Protein AF-A0A7S0YKV1-F1 (afdb_monomer)

Sequence (294 aa):
NSNNNNNNITTTNNNKGDNKKNKNNKRNIHSSSSSSSSSSSSLLSPSSSAPPTLRSSEVALRLASLQELRALDQDLEAARRRAKEAQALILQEELRGRLRVLRVLSYVDSEGVVTAKGRLAAALPGEQALALSEMVFGGAFGSMNLEQIAAACACLCVGGERGGRKGGGGATRLESGLAASLGAARDAAKRVLKAEAEAGIKSEGEVDEAIERIRPDIMEPVAAWMRGMKFAEVMKMTSLFEGSLVRAIRRLEELLRQVAEALGAIGEVDLAERFDAAAVRMKRDVIFAASLYI

InterPro domains:
  IPR012961 ATP-dependent RNA helicase Ski2/MTR4, C-terminal [PF08148] (112-289)
  IPR012961 ATP-dependent RNA helicase Ski2/MTR4, C-terminal [SM01142] (109-294)
  IPR050699 ATP-dependent RNA helicase SUPV3-like [PTHR12131] (43-275)

pLDDT: mean 76.72, std 22.3, range [25.97, 97.5]

Radius of gyration: 35.85 Å; Cα contacts (8 Å, |Δi|>4): 251; chains: 1; bounding box: 92×44×91 Å

Structure (mmCIF, N/CA/C/O backbone):
data_AF-A0A7S0YKV1-F1
#
_entry.id   AF-A0A7S0YKV1-F1
#
loop_
_atom_site.group_PDB
_atom_site.id
_atom_site.type_symbol
_atom_site.label_atom_id
_atom_site.label_alt_id
_atom_site.label_comp_id
_atom_site.label_asym_id
_atom_site.label_entity_id
_atom_site.label_seq_id
_atom_site.pdbx_PDB_ins_code
_atom_site.Cartn_x
_atom_site.Cartn_y
_atom_site.Cartn_z
_atom_site.occupancy
_atom_site.B_iso_or_equiv
_atom_site.auth_seq_id
_atom_site.auth_comp_id
_atom_site.auth_asym_id
_atom_site.auth_atom_id
_atom_site.pdbx_PDB_model_num
ATOM 1 N N . ASN A 1 1 ? -63.667 21.815 -1.828 1.00 37.00 1 ASN A N 1
ATOM 2 C CA . ASN A 1 1 ? -63.795 20.357 -1.642 1.00 37.00 1 ASN A CA 1
ATOM 3 C C . ASN A 1 1 ? -62.671 19.901 -0.733 1.00 37.00 1 ASN A C 1
ATOM 5 O O . ASN A 1 1 ? -61.553 19.811 -1.210 1.00 37.00 1 ASN A O 1
ATOM 9 N N . SER A 1 2 ? -62.847 19.853 0.594 1.00 26.67 2 SER A N 1
ATOM 10 C CA . SER A 1 2 ? -63.761 18.940 1.334 1.00 26.67 2 SER A CA 1
ATOM 11 C C . SER A 1 2 ? -63.383 17.490 1.011 1.00 26.67 2 SER A C 1
ATOM 13 O O . SER A 1 2 ? -63.341 17.161 -0.166 1.00 26.67 2 SER A O 1
ATOM 15 N N . ASN A 1 3 ? -63.084 16.556 1.911 1.00 28.56 3 ASN A N 1
ATOM 16 C CA . ASN A 1 3 ? -63.316 16.338 3.344 1.00 28.56 3 ASN A CA 1
ATOM 17 C C . ASN A 1 3 ? -62.237 15.314 3.789 1.00 28.56 3 ASN A C 1
ATOM 19 O O . ASN A 1 3 ? -61.861 14.462 2.993 1.00 28.56 3 ASN A O 1
ATOM 23 N N . ASN A 1 4 ? -61.583 15.436 4.945 1.00 28.22 4 ASN A N 1
ATOM 24 C CA . ASN A 1 4 ? -62.056 15.033 6.277 1.00 28.22 4 ASN A CA 1
ATOM 25 C C . ASN A 1 4 ? -62.383 13.528 6.393 1.00 28.22 4 ASN A C 1
ATOM 27 O O . ASN A 1 4 ? -63.367 13.080 5.812 1.00 28.22 4 ASN A O 1
ATOM 31 N N . ASN A 1 5 ? -61.598 12.782 7.185 1.00 29.88 5 ASN A N 1
ATOM 32 C CA . ASN A 1 5 ? -62.151 11.924 8.240 1.00 29.88 5 ASN A CA 1
ATOM 33 C C . ASN A 1 5 ? -61.075 11.374 9.195 1.00 29.88 5 ASN A C 1
ATOM 35 O O . ASN A 1 5 ? -60.254 10.529 8.844 1.00 29.88 5 ASN A O 1
ATOM 39 N N . ASN A 1 6 ? -61.169 11.862 10.433 1.00 30.22 6 ASN A N 1
ATOM 40 C CA . ASN A 1 6 ? -60.763 11.207 11.673 1.00 30.22 6 ASN A CA 1
ATOM 41 C C . ASN A 1 6 ? -61.325 9.779 11.783 1.00 30.22 6 ASN A C 1
ATOM 43 O O . ASN A 1 6 ? -62.372 9.496 11.205 1.00 30.22 6 ASN A O 1
ATOM 47 N N . ASN A 1 7 ? -60.698 8.938 12.619 1.00 29.55 7 ASN A N 1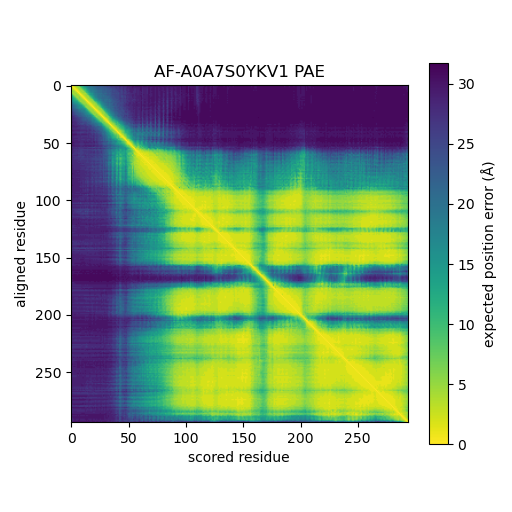
ATOM 48 C CA . ASN A 1 7 ? -61.380 8.277 13.745 1.00 29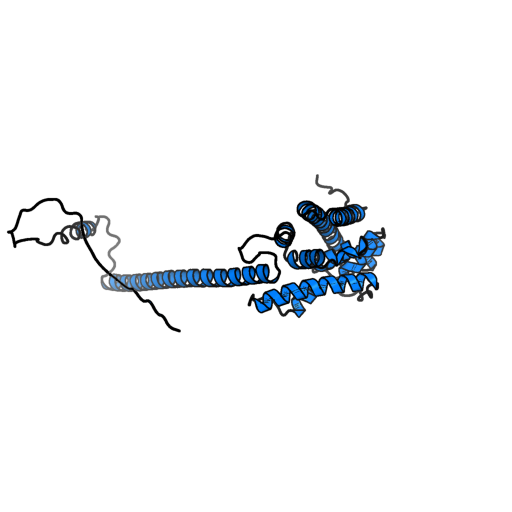.55 7 ASN A CA 1
ATOM 49 C C . ASN A 1 7 ? -60.394 7.506 14.645 1.00 29.55 7 ASN A C 1
ATOM 51 O O . ASN A 1 7 ? -59.888 6.446 14.290 1.00 29.55 7 ASN A O 1
ATOM 55 N N . ASN A 1 8 ? -60.197 8.037 15.857 1.00 30.22 8 ASN A N 1
ATOM 56 C CA . ASN A 1 8 ? -60.016 7.244 17.077 1.00 30.22 8 ASN A CA 1
ATOM 57 C C . ASN A 1 8 ? -61.265 6.379 17.298 1.00 30.22 8 ASN A C 1
ATOM 59 O O . ASN A 1 8 ? -62.355 6.885 17.057 1.00 30.22 8 ASN A O 1
ATOM 63 N N . ILE A 1 9 ? -61.123 5.170 17.858 1.00 29.98 9 ILE A N 1
ATOM 64 C CA . ILE A 1 9 ? -62.072 4.572 18.819 1.00 29.98 9 ILE A CA 1
ATOM 65 C C . ILE A 1 9 ? -61.383 3.431 19.586 1.00 29.98 9 ILE A C 1
ATOM 67 O O . ILE A 1 9 ? -60.833 2.488 19.025 1.00 29.98 9 ILE A O 1
ATOM 71 N N . THR A 1 10 ? -61.462 3.563 20.904 1.00 27.75 10 THR A N 1
ATOM 72 C CA . THR A 1 10 ? -61.218 2.601 21.979 1.00 27.75 10 THR A CA 1
ATOM 73 C C . THR A 1 10 ? -62.483 1.769 22.222 1.00 27.75 10 THR A C 1
ATOM 75 O O . THR A 1 10 ? -63.557 2.361 22.281 1.00 27.75 10 THR A O 1
ATOM 78 N N . THR A 1 11 ? -62.390 0.448 22.432 1.00 26.86 11 THR A N 1
ATOM 79 C CA . THR A 1 11 ? -63.347 -0.431 23.183 1.00 26.86 11 THR A CA 1
ATOM 80 C C . THR A 1 11 ? -62.838 -1.884 23.070 1.00 26.86 11 THR A C 1
ATOM 82 O O . THR A 1 11 ? -62.613 -2.361 21.967 1.00 26.86 11 THR A O 1
ATOM 85 N N . THR A 1 12 ? -62.265 -2.500 24.112 1.00 26.33 12 THR A N 1
ATOM 86 C CA . THR A 1 12 ? -62.858 -3.276 25.234 1.00 26.33 12 THR A CA 1
ATOM 87 C C . THR A 1 12 ? -63.556 -4.601 24.882 1.00 26.33 12 THR A C 1
ATOM 89 O O . THR A 1 12 ? -64.348 -4.678 23.952 1.00 26.33 12 THR A O 1
ATOM 92 N N . ASN A 1 13 ? -63.334 -5.576 25.787 1.00 27.72 13 ASN A N 1
ATOM 93 C CA . ASN A 1 13 ? -64.058 -6.837 26.037 1.00 27.72 13 ASN A CA 1
ATOM 94 C C . ASN A 1 13 ? -63.772 -8.011 25.081 1.00 27.72 13 ASN A C 1
ATOM 96 O O . ASN A 1 13 ? -63.661 -7.830 23.884 1.00 27.72 13 ASN A O 1
ATOM 100 N N . ASN A 1 14 ? -63.707 -9.275 25.501 1.00 26.81 14 ASN A N 1
ATOM 101 C CA . ASN A 1 14 ? -63.846 -9.952 26.793 1.00 26.81 14 ASN A CA 1
ATOM 102 C C . ASN A 1 14 ? -63.346 -11.393 26.569 1.00 26.81 14 ASN A C 1
ATOM 104 O O . ASN A 1 14 ? -63.678 -11.977 25.542 1.00 26.81 14 ASN A O 1
ATOM 108 N N . ASN A 1 15 ? -62.707 -12.022 27.557 1.00 29.30 15 ASN A N 1
ATOM 109 C CA . ASN A 1 15 ? -63.094 -13.397 27.871 1.00 29.30 15 ASN A CA 1
ATOM 110 C C . ASN A 1 15 ? -62.903 -13.707 29.358 1.00 29.30 15 ASN A C 1
ATOM 112 O O . ASN A 1 15 ? -61.842 -13.496 29.941 1.00 29.30 15 ASN A O 1
ATOM 116 N N . LYS A 1 16 ? -64.021 -14.126 29.949 1.00 28.45 16 LYS A N 1
ATOM 117 C CA . LYS A 1 16 ? -64.276 -14.456 31.351 1.00 28.45 16 LYS A CA 1
ATOM 118 C C . LYS A 1 16 ? -64.235 -15.974 31.528 1.00 28.45 16 LYS A C 1
ATOM 120 O O . LYS A 1 16 ? -64.630 -16.695 30.620 1.00 28.45 16 LYS A O 1
ATOM 125 N N . GLY A 1 17 ? -63.944 -16.386 32.758 1.00 25.97 17 GLY A N 1
ATOM 126 C CA . GLY A 1 17 ? -64.211 -17.713 33.329 1.00 25.97 17 GLY A CA 1
ATOM 127 C C . GLY A 1 17 ? -62.936 -18.231 33.983 1.00 25.97 17 GLY A C 1
ATOM 128 O O . GLY A 1 17 ? -61.905 -18.267 33.330 1.00 25.97 17 GLY A O 1
ATOM 129 N N . ASP A 1 18 ? -62.826 -18.557 35.263 1.00 28.97 18 ASP A N 1
ATOM 130 C CA . ASP A 1 18 ? -63.717 -18.765 36.409 1.00 28.97 18 ASP A CA 1
ATOM 131 C C . ASP A 1 18 ? -62.791 -18.602 37.654 1.00 28.97 18 ASP A C 1
ATOM 133 O O . ASP A 1 18 ? -61.578 -18.532 37.509 1.00 28.97 18 ASP A O 1
ATOM 137 N N . ASN A 1 19 ? -63.153 -18.515 38.931 1.00 29.28 19 ASN A N 1
ATOM 138 C CA . ASN A 1 19 ? -64.380 -18.694 39.668 1.00 29.28 19 ASN A CA 1
ATOM 139 C C . ASN A 1 19 ? -64.213 -17.969 41.019 1.00 29.28 19 ASN A C 1
ATOM 141 O O . ASN A 1 19 ? -63.110 -17.775 41.532 1.00 29.28 19 ASN A O 1
ATOM 145 N N . LYS A 1 20 ? -65.339 -17.592 41.618 1.00 29.62 20 LYS A N 1
ATOM 146 C CA . LYS A 1 20 ? -65.446 -16.965 42.940 1.00 29.62 20 LYS A CA 1
ATOM 147 C C . LYS A 1 20 ? -65.069 -17.938 44.067 1.00 29.62 20 LYS A C 1
ATOM 149 O O . LYS A 1 20 ? -65.596 -19.044 44.089 1.00 29.62 20 LYS A O 1
ATOM 154 N N . LYS A 1 21 ? -64.355 -17.431 45.083 1.00 29.00 21 LYS A N 1
ATOM 155 C CA . LYS A 1 21 ? -64.703 -17.413 46.532 1.00 29.00 21 LYS A CA 1
ATOM 156 C C . LYS A 1 21 ? -63.430 -17.503 47.388 1.00 29.00 21 LYS A C 1
ATOM 158 O O . LYS A 1 21 ? -62.897 -18.585 47.563 1.00 29.00 21 LYS A O 1
ATOM 163 N N . ASN A 1 22 ? -63.016 -16.394 48.006 1.00 28.36 22 ASN A N 1
ATOM 164 C CA . ASN A 1 22 ? -63.097 -16.268 49.467 1.00 28.36 22 ASN A CA 1
ATOM 165 C C . ASN A 1 22 ? -62.788 -14.829 49.913 1.00 28.36 22 ASN A C 1
ATOM 167 O O . ASN A 1 22 ? -61.679 -14.327 49.750 1.00 28.36 22 ASN A O 1
ATOM 171 N N . LYS A 1 23 ? -63.796 -14.162 50.480 1.00 32.19 23 LYS A N 1
ATOM 172 C CA . LYS A 1 23 ? -63.632 -12.973 51.322 1.00 32.19 23 LYS A CA 1
ATOM 173 C C . LYS A 1 23 ? -63.446 -13.463 52.760 1.00 32.19 23 LYS A C 1
ATOM 175 O O . LYS A 1 23 ? -64.148 -14.384 53.160 1.00 32.19 23 LYS A O 1
ATOM 180 N N . ASN A 1 24 ? -62.591 -12.755 53.500 1.00 31.56 24 ASN A N 1
ATOM 181 C CA . ASN A 1 24 ? -62.292 -12.831 54.940 1.00 31.56 24 ASN A CA 1
ATOM 182 C C . ASN A 1 24 ? -61.013 -13.596 55.309 1.00 31.56 24 ASN A C 1
ATOM 184 O O . ASN A 1 24 ? -61.062 -14.773 55.631 1.00 31.56 24 ASN A O 1
ATOM 188 N N . ASN A 1 25 ? -59.889 -12.876 55.404 1.00 30.06 25 ASN A N 1
ATOM 189 C CA . ASN A 1 25 ? -59.272 -12.657 56.717 1.00 30.06 25 ASN A CA 1
ATOM 190 C C . ASN A 1 25 ? -58.210 -11.546 56.661 1.00 30.06 25 ASN A C 1
ATOM 192 O O . ASN A 1 25 ? -57.121 -11.715 56.122 1.00 30.06 25 ASN A O 1
ATOM 196 N N . LYS A 1 26 ? -58.524 -10.399 57.269 1.00 36.72 26 LYS A N 1
ATOM 197 C CA . LYS A 1 26 ? -57.515 -9.506 57.848 1.00 36.72 26 LYS A CA 1
ATOM 198 C C . LYS A 1 26 ? -56.966 -10.223 59.083 1.00 36.72 26 LYS A C 1
ATOM 200 O O . LYS A 1 26 ? -57.743 -10.406 60.015 1.00 36.72 26 LYS A O 1
ATOM 205 N N . ARG A 1 27 ? -55.678 -10.585 59.091 1.00 33.44 27 ARG A N 1
ATOM 206 C CA . ARG A 1 27 ? -54.737 -10.557 60.239 1.00 33.44 27 ARG A CA 1
ATOM 207 C C . ARG A 1 27 ? -53.481 -11.385 59.933 1.00 33.44 27 ARG A C 1
ATOM 209 O O . ARG A 1 27 ? -53.582 -12.483 59.408 1.00 33.44 27 ARG A O 1
ATOM 216 N N . ASN A 1 28 ? -52.343 -10.845 60.369 1.00 35.69 28 ASN A N 1
ATOM 217 C CA . ASN A 1 28 ? -51.021 -11.463 60.520 1.00 35.69 28 ASN A CA 1
ATOM 218 C C . ASN A 1 28 ? -50.251 -11.894 59.266 1.00 35.69 28 ASN A C 1
ATOM 220 O O . ASN A 1 28 ? -50.322 -13.039 58.838 1.00 35.69 28 ASN A O 1
ATOM 224 N N . ILE A 1 29 ? -49.347 -11.018 58.819 1.00 32.53 29 ILE A N 1
ATOM 225 C CA . ILE A 1 29 ? -48.042 -11.450 58.306 1.00 32.53 29 ILE A CA 1
ATOM 226 C C . ILE A 1 29 ? -46.986 -10.735 59.153 1.00 32.53 29 ILE A C 1
ATOM 228 O O . ILE A 1 29 ? -46.719 -9.548 58.977 1.00 32.53 29 ILE A O 1
ATOM 232 N N . HIS A 1 30 ? -46.457 -11.460 60.138 1.00 34.56 30 HIS A N 1
ATOM 233 C CA . HIS A 1 30 ? -45.253 -11.080 60.862 1.00 34.56 30 HIS A CA 1
ATOM 234 C C . HIS A 1 30 ? -44.027 -11.310 59.966 1.00 34.56 30 HIS A C 1
ATOM 236 O O . HIS A 1 30 ? -43.865 -12.374 59.378 1.00 34.56 30 HIS A O 1
ATOM 242 N N . SER A 1 31 ? -43.192 -10.275 59.894 1.00 38.00 31 SER A N 1
ATOM 243 C CA . SER A 1 31 ? -41.740 -10.271 59.670 1.00 38.00 31 SER A CA 1
ATOM 244 C C . SER A 1 31 ? -41.042 -11.640 59.569 1.00 38.00 31 SER A C 1
ATOM 246 O O . SER A 1 31 ? -40.777 -12.281 60.585 1.00 38.00 31 SER A O 1
ATOM 248 N N . SER A 1 32 ? -40.630 -12.018 58.359 1.00 37.06 32 SER A N 1
ATOM 249 C CA . SER A 1 32 ? -39.730 -13.150 58.082 1.00 37.06 32 SER A CA 1
ATOM 250 C C . SER A 1 32 ? -38.402 -12.692 57.456 1.00 37.06 32 SER A C 1
ATOM 252 O O . SER A 1 32 ? -37.872 -13.345 56.562 1.00 37.06 32 SER A O 1
ATOM 254 N N . SER A 1 33 ? -37.878 -11.541 57.888 1.00 37.72 33 SER A N 1
ATOM 255 C CA . SER A 1 33 ? -36.594 -10.974 57.432 1.00 37.72 33 SER A CA 1
ATOM 256 C C . SER A 1 33 ? -35.528 -10.882 58.535 1.00 37.72 33 SER A C 1
ATOM 258 O O . SER A 1 33 ? -34.432 -10.395 58.284 1.00 37.72 33 SER A O 1
ATOM 260 N N . SER A 1 34 ? -35.813 -11.369 59.746 1.00 38.34 34 SER A N 1
ATOM 261 C CA . SER A 1 34 ? -34.930 -11.278 60.922 1.00 38.34 34 SER A CA 1
ATOM 262 C C . SER A 1 34 ? -34.144 -12.558 61.246 1.00 38.34 34 SER A C 1
ATOM 264 O O . SER A 1 34 ? -33.324 -12.549 62.161 1.00 38.34 34 SER A O 1
ATOM 266 N N . SER A 1 35 ? -34.359 -13.662 60.521 1.00 40.34 35 SER A N 1
ATOM 267 C CA . SER A 1 35 ? -33.740 -14.965 60.821 1.00 40.34 35 SER A CA 1
ATOM 268 C C . SER A 1 35 ? -32.454 -15.270 60.043 1.00 40.34 35 SER A C 1
ATOM 270 O O . SER A 1 35 ? -31.784 -16.244 60.362 1.00 40.34 35 SER A O 1
ATOM 272 N N . SER A 1 36 ? -32.082 -14.461 59.046 1.00 42.59 36 SER A N 1
ATOM 273 C CA . SER A 1 36 ? -30.821 -14.613 58.296 1.00 42.59 36 SER A CA 1
ATOM 274 C C . SER A 1 36 ? -29.671 -13.761 58.850 1.00 42.59 36 SER A C 1
ATOM 276 O O . SER A 1 36 ? -28.510 -14.031 58.555 1.00 42.59 36 SER A O 1
ATOM 278 N N . SER A 1 37 ? -29.957 -12.762 59.692 1.00 43.75 37 SER A N 1
ATOM 279 C CA . SER A 1 37 ? -28.950 -11.911 60.346 1.00 43.75 37 SER A CA 1
ATOM 280 C C . SER A 1 37 ? -28.278 -12.564 61.562 1.00 43.75 37 SER A C 1
ATOM 282 O O . SER A 1 37 ? -27.170 -12.180 61.928 1.00 43.75 37 SER A O 1
ATOM 284 N N . SER A 1 38 ? -28.923 -13.551 62.188 1.00 42.66 38 SER A N 1
ATOM 285 C CA . SER A 1 38 ? -28.435 -14.247 63.390 1.00 42.66 38 SER A CA 1
ATOM 286 C C . SER A 1 38 ? -27.421 -15.360 63.102 1.00 42.66 38 SER A C 1
ATOM 288 O O . SER A 1 38 ? -26.684 -15.753 63.999 1.00 42.66 38 SER A O 1
ATOM 290 N N . SER A 1 39 ? -27.338 -15.854 61.865 1.00 46.19 39 SER A N 1
ATOM 291 C CA . SER A 1 39 ? -26.341 -16.863 61.464 1.00 46.19 39 SER A CA 1
ATOM 292 C C . SER A 1 39 ? -24.966 -16.250 61.160 1.00 46.19 39 SER A C 1
ATOM 294 O O . SER A 1 39 ? -23.938 -16.911 61.296 1.00 46.19 39 SER A O 1
ATOM 296 N N . SER A 1 40 ? -24.929 -14.967 60.790 1.00 46.97 40 SER A N 1
ATOM 297 C CA . SER A 1 40 ? -23.688 -14.233 60.512 1.00 46.97 40 SER A CA 1
ATOM 298 C C . SER A 1 40 ? -22.953 -13.823 61.791 1.00 46.97 40 SER A C 1
ATOM 300 O O . SER A 1 40 ? -21.727 -13.776 61.805 1.00 46.97 40 SER A O 1
ATOM 302 N N . SER A 1 41 ? -23.678 -13.563 62.884 1.00 45.59 41 SER A N 1
ATOM 303 C CA . SER A 1 41 ? -23.093 -13.178 64.175 1.00 45.59 41 SER A CA 1
ATOM 304 C C . SER A 1 41 ? -22.400 -14.340 64.893 1.00 45.59 41 SER A C 1
ATOM 306 O O . SER A 1 41 ? -21.410 -14.117 65.586 1.00 45.59 41 SER A O 1
ATOM 308 N N . SER A 1 42 ? -22.849 -15.584 64.689 1.00 45.03 42 SER A N 1
ATOM 309 C CA . SER A 1 42 ? -22.200 -16.779 65.253 1.00 45.03 42 SER A CA 1
ATOM 310 C C . SER A 1 42 ? -20.820 -17.082 64.652 1.00 45.03 42 SER A C 1
ATOM 312 O O . SER A 1 42 ? -19.983 -17.687 65.322 1.00 45.03 42 SER A O 1
ATOM 314 N N . LEU A 1 43 ? -20.554 -16.626 63.421 1.00 48.50 43 LEU A N 1
ATOM 315 C CA . LEU A 1 43 ? -19.274 -16.818 62.722 1.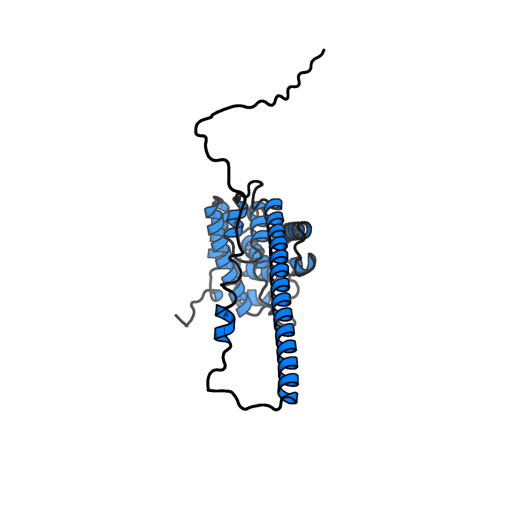00 48.50 43 LEU A CA 1
ATOM 316 C C . LEU A 1 43 ? -18.171 -15.837 63.166 1.00 48.50 43 LEU A C 1
ATOM 318 O O . LEU A 1 43 ? -17.012 -16.046 62.827 1.00 48.50 43 LEU A O 1
ATOM 322 N N . LEU A 1 44 ? -18.505 -14.794 63.938 1.00 49.47 44 LEU A N 1
ATOM 323 C CA . LEU A 1 44 ? -17.536 -13.864 64.539 1.00 49.47 44 LEU A CA 1
ATOM 324 C C . LEU A 1 44 ? -17.049 -14.305 65.935 1.00 49.47 44 LEU A C 1
ATOM 326 O O . LEU A 1 44 ? -16.382 -13.534 66.627 1.00 49.47 44 LEU A O 1
ATOM 330 N N . SER A 1 45 ? -17.380 -15.521 66.381 1.00 51.19 45 SER A N 1
ATOM 331 C CA . SER A 1 45 ? -16.864 -16.046 67.649 1.00 51.19 45 SER A CA 1
ATOM 332 C C . SER A 1 45 ? -15.338 -16.261 67.564 1.00 51.19 45 SER A C 1
ATOM 334 O O . SER A 1 45 ? -14.845 -16.724 66.534 1.00 51.19 45 SER A O 1
ATOM 336 N N . PRO A 1 46 ? -14.550 -15.900 68.599 1.00 47.56 46 PRO A N 1
ATOM 337 C CA . PRO A 1 46 ? -13.094 -15.940 68.506 1.00 47.56 46 PRO A CA 1
ATOM 338 C C . PRO A 1 46 ? -12.619 -17.393 68.392 1.00 47.56 46 PRO A C 1
ATOM 340 O O . PRO A 1 46 ? -12.809 -18.186 69.314 1.00 47.56 46 PRO A O 1
ATOM 343 N N . SER A 1 47 ? -11.974 -17.749 67.280 1.00 47.28 47 SER A N 1
ATOM 344 C CA . SER A 1 47 ? -11.235 -19.009 67.167 1.00 47.28 47 SER A CA 1
ATOM 345 C C . SER A 1 47 ? -10.060 -19.009 68.150 1.00 47.28 47 SER A C 1
ATOM 347 O O . SER A 1 47 ? -9.355 -18.007 68.265 1.00 47.28 47 SER A O 1
ATOM 349 N N . SER A 1 48 ? -9.811 -20.139 68.817 1.00 45.81 48 SER A N 1
ATOM 350 C CA . SER A 1 48 ? -8.857 -20.318 69.928 1.00 45.81 48 SER A CA 1
ATOM 351 C C . SER A 1 48 ? -7.366 -20.107 69.603 1.00 45.81 48 SER A C 1
ATOM 353 O O . SER A 1 48 ? -6.515 -20.370 70.447 1.00 45.81 48 SER A O 1
ATOM 355 N N . SER A 1 49 ? -7.025 -19.628 68.408 1.00 47.12 49 SER A N 1
ATOM 356 C CA . SER A 1 49 ? -5.681 -19.189 68.024 1.00 47.12 49 SER A CA 1
ATOM 357 C C . SER A 1 49 ? -5.684 -17.671 67.818 1.00 47.12 49 SER A C 1
ATOM 359 O O . SER A 1 49 ? -5.639 -17.178 66.689 1.00 47.12 49 SER A O 1
ATOM 361 N N . ALA A 1 50 ? -5.826 -16.916 68.908 1.00 51.03 50 ALA A N 1
ATOM 362 C CA . ALA A 1 50 ? -5.811 -15.459 68.856 1.00 51.03 50 ALA A CA 1
ATOM 363 C C . ALA A 1 50 ? -4.388 -14.948 68.531 1.00 51.03 50 ALA A C 1
ATOM 365 O O . ALA A 1 50 ? -3.427 -15.405 69.156 1.00 51.03 50 ALA A O 1
ATOM 366 N N . PRO A 1 51 ? -4.219 -14.014 67.576 1.00 58.19 51 PRO A N 1
ATOM 367 C CA . PRO A 1 51 ? -2.932 -13.365 67.331 1.00 58.19 51 PRO A CA 1
ATOM 368 C C . PRO A 1 51 ? -2.475 -12.574 68.576 1.00 58.19 51 PRO A C 1
ATOM 370 O O . PRO A 1 51 ? -3.314 -12.211 69.405 1.00 58.19 51 PRO A O 1
ATOM 373 N N . PRO A 1 52 ? -1.162 -12.305 68.736 1.00 58.16 52 PRO A N 1
ATOM 374 C CA . PRO A 1 52 ? -0.609 -11.671 69.935 1.00 58.16 52 PRO A CA 1
ATOM 375 C C . PRO A 1 52 ? -1.361 -10.380 70.282 1.00 58.16 52 PRO A C 1
ATOM 377 O O . PRO A 1 52 ? -1.580 -9.521 69.427 1.00 58.16 52 PRO A O 1
ATOM 380 N N . THR A 1 53 ? -1.783 -10.262 71.543 1.00 60.88 53 THR A N 1
ATOM 381 C CA . THR A 1 53 ? -2.636 -9.174 72.034 1.00 60.88 53 THR A CA 1
ATOM 382 C C . THR A 1 53 ? -1.883 -7.845 72.004 1.00 60.88 53 THR A C 1
ATOM 384 O O . THR A 1 53 ? -1.097 -7.535 72.901 1.00 60.88 53 THR A O 1
ATOM 387 N N . LEU A 1 54 ? -2.117 -7.054 70.961 1.00 58.16 54 LEU A N 1
ATOM 388 C CA . LEU A 1 54 ? -1.687 -5.659 70.876 1.00 58.16 54 LEU A CA 1
ATOM 389 C C . LEU A 1 54 ? -2.374 -4.839 71.986 1.00 58.16 54 LEU A C 1
ATOM 391 O O . LEU A 1 54 ? -3.530 -5.095 72.332 1.00 58.16 54 LEU A O 1
ATOM 395 N N . ARG A 1 55 ? -1.682 -3.842 72.557 1.00 65.94 55 ARG A N 1
ATOM 396 C CA . ARG A 1 55 ? -2.282 -2.925 73.550 1.00 65.94 55 ARG A CA 1
ATOM 397 C C . ARG A 1 55 ? -3.489 -2.213 72.924 1.00 65.94 55 ARG A C 1
ATOM 399 O O . ARG A 1 55 ? -3.435 -1.850 71.754 1.00 65.94 55 ARG A O 1
ATOM 406 N N . SER A 1 56 ? -4.555 -1.964 73.689 1.00 67.44 56 SER A N 1
ATOM 407 C CA . SER A 1 56 ? -5.827 -1.404 73.178 1.00 67.44 56 SER A CA 1
ATOM 408 C C . SER A 1 56 ? -5.665 -0.106 72.369 1.00 67.44 56 SER A C 1
ATOM 410 O O . SER A 1 56 ? -6.343 0.079 71.362 1.00 67.44 56 SER A O 1
ATOM 412 N N . SER A 1 57 ? -4.719 0.752 72.763 1.00 71.44 57 SER A N 1
ATOM 413 C CA . SER A 1 57 ? -4.345 1.972 72.031 1.00 71.44 57 SER A CA 1
ATOM 414 C C . SER A 1 57 ? -3.695 1.678 70.666 1.00 71.44 57 SER A C 1
ATOM 416 O O . SER A 1 57 ? -4.020 2.304 69.661 1.00 71.44 57 SER A O 1
ATOM 418 N N . GLU A 1 58 ? -2.834 0.662 70.592 1.00 73.69 58 GLU A N 1
ATOM 419 C CA . GLU A 1 58 ? -2.144 0.261 69.361 1.00 73.69 58 GLU A CA 1
ATOM 420 C C . GLU A 1 58 ? -3.078 -0.479 68.389 1.00 73.69 58 GLU A C 1
ATOM 422 O O . GLU A 1 58 ? -2.968 -0.318 67.173 1.00 73.69 58 GLU A O 1
ATOM 427 N N . VAL A 1 59 ? -4.054 -1.229 68.918 1.00 77.94 59 VAL A N 1
ATOM 428 C CA . VAL A 1 59 ? -5.140 -1.833 68.128 1.00 77.94 59 VAL A CA 1
ATOM 429 C C . VAL A 1 59 ? -5.982 -0.756 67.453 1.00 77.94 59 VAL A C 1
ATOM 431 O O . VAL A 1 59 ? -6.264 -0.876 66.265 1.00 77.94 59 VAL A O 1
ATOM 434 N N . ALA A 1 60 ? -6.357 0.302 68.177 1.00 78.81 60 ALA A N 1
ATOM 435 C CA . ALA A 1 60 ? -7.150 1.394 67.619 1.00 78.81 60 ALA A CA 1
ATOM 436 C C . ALA A 1 60 ? -6.404 2.125 66.490 1.00 78.81 60 ALA A C 1
ATOM 438 O O . ALA A 1 60 ? -6.985 2.377 65.437 1.00 78.81 60 ALA A O 1
ATOM 439 N N . LEU A 1 61 ? -5.104 2.387 66.672 1.00 83.44 61 LEU A N 1
ATOM 440 C CA . LEU A 1 61 ? -4.261 3.011 65.647 1.00 83.44 61 LEU A CA 1
ATOM 441 C C . LEU A 1 61 ? -4.098 2.128 64.401 1.00 83.44 61 LEU A C 1
ATOM 443 O O . LEU A 1 61 ? -4.234 2.621 63.283 1.00 83.44 61 LEU A O 1
ATOM 447 N N . ARG A 1 62 ? -3.854 0.820 64.566 1.00 82.12 62 ARG A N 1
ATOM 448 C CA . ARG A 1 62 ? -3.765 -0.111 63.425 1.00 82.12 62 ARG A CA 1
ATOM 449 C C . ARG A 1 62 ? -5.106 -0.334 62.732 1.00 82.12 62 ARG A C 1
ATOM 451 O O . ARG A 1 62 ? -5.140 -0.559 61.529 1.00 82.12 62 ARG A O 1
ATOM 458 N N . LEU A 1 63 ? -6.213 -0.297 63.471 1.00 85.44 63 LEU A N 1
ATOM 459 C CA . LEU A 1 63 ? -7.546 -0.392 62.884 1.00 85.44 63 LEU A CA 1
ATOM 460 C C . LEU A 1 63 ? -7.848 0.846 62.034 1.00 85.44 63 LEU A C 1
ATOM 462 O O . LEU A 1 63 ? -8.333 0.694 60.917 1.00 85.44 63 LEU A O 1
ATOM 466 N N . ALA A 1 64 ? -7.507 2.040 62.528 1.00 86.81 64 ALA A N 1
ATOM 467 C CA . ALA A 1 64 ? -7.638 3.281 61.772 1.00 86.81 64 ALA A CA 1
ATOM 468 C C . ALA A 1 64 ? -6.800 3.243 60.483 1.00 86.81 64 ALA A C 1
ATOM 470 O O . ALA A 1 64 ? -7.330 3.511 59.408 1.00 86.81 64 ALA A O 1
ATOM 471 N N . SER A 1 65 ? -5.538 2.801 60.551 1.00 86.62 65 SER A N 1
ATOM 472 C CA . SER A 1 65 ? -4.694 2.696 59.353 1.00 86.62 65 SER A CA 1
ATOM 473 C C . SER A 1 65 ? -5.182 1.635 58.357 1.00 86.62 65 SER A C 1
ATOM 475 O O . SER A 1 65 ? -5.107 1.842 57.148 1.00 86.62 65 SER A O 1
ATOM 477 N N . LEU A 1 66 ? -5.736 0.513 58.829 1.00 90.38 66 LEU A N 1
ATOM 478 C CA . LEU A 1 66 ? -6.371 -0.485 57.960 1.00 90.38 66 LEU A CA 1
ATOM 479 C C . LEU A 1 66 ? -7.666 0.035 57.322 1.00 90.38 66 LEU A C 1
ATOM 481 O O . LEU A 1 66 ? -7.968 -0.317 56.183 1.00 90.38 66 LEU A O 1
ATOM 485 N N . GLN A 1 67 ? -8.439 0.854 58.037 1.00 92.00 67 GLN A N 1
ATOM 486 C CA . GLN A 1 67 ? -9.631 1.507 57.495 1.00 92.00 67 GLN A CA 1
ATOM 487 C C . GLN A 1 67 ? -9.262 2.534 56.421 1.00 92.00 67 GLN A C 1
ATOM 489 O O . GLN A 1 67 ? -9.897 2.544 55.369 1.00 92.00 67 GLN A O 1
ATOM 494 N N . GLU A 1 68 ? -8.213 3.329 56.646 1.00 93.25 68 GLU A N 1
ATOM 495 C CA . GLU A 1 68 ? -7.655 4.245 55.645 1.00 93.25 68 GLU A CA 1
ATOM 496 C C . GLU A 1 68 ? -7.147 3.492 54.412 1.00 93.25 68 GLU A C 1
ATOM 498 O O . GLU A 1 68 ? -7.508 3.849 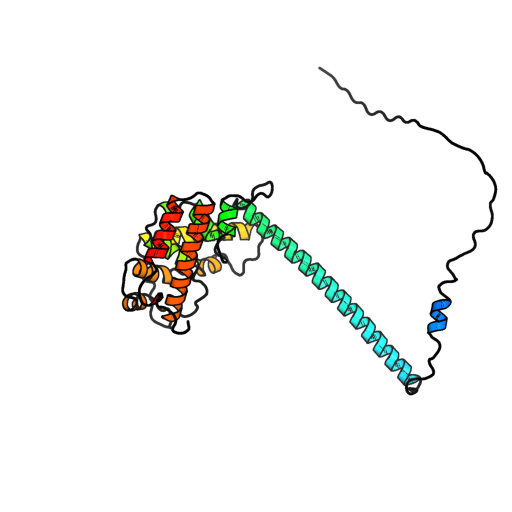53.293 1.00 93.25 68 GLU A O 1
ATOM 503 N N . LEU A 1 69 ? -6.386 2.406 54.596 1.00 93.25 69 LEU A N 1
ATOM 504 C CA . LEU A 1 69 ? -5.911 1.569 53.490 1.00 93.25 69 LEU A CA 1
ATOM 505 C C . LEU A 1 69 ? -7.082 1.000 52.678 1.00 93.25 69 LEU A C 1
ATOM 507 O O . LEU A 1 69 ? -7.067 1.041 51.452 1.00 93.25 69 LEU A O 1
ATOM 511 N N . ARG A 1 70 ? -8.130 0.521 53.357 1.00 94.12 70 ARG A N 1
ATOM 512 C CA . ARG A 1 70 ? -9.329 -0.011 52.702 1.00 94.12 70 ARG A CA 1
ATOM 513 C C . ARG A 1 70 ? -10.102 1.063 51.937 1.00 94.12 70 ARG A C 1
ATOM 515 O O . ARG A 1 70 ? -10.627 0.767 50.867 1.00 94.12 70 ARG A O 1
ATOM 522 N N . ALA A 1 71 ? -10.193 2.278 52.476 1.00 94.56 71 ALA A N 1
ATOM 523 C CA . ALA A 1 71 ? -10.800 3.408 51.778 1.00 94.56 71 ALA A CA 1
ATOM 524 C C . ALA A 1 71 ? -9.994 3.764 50.518 1.00 94.56 71 ALA A C 1
ATOM 526 O O . ALA A 1 71 ? -10.567 3.922 49.443 1.00 94.56 71 ALA A O 1
ATOM 527 N N . LEU A 1 72 ? -8.662 3.778 50.626 1.00 93.19 72 LEU A N 1
ATOM 528 C CA . LEU A 1 72 ? -7.765 4.039 49.503 1.00 93.19 72 LEU A CA 1
ATOM 529 C C . LEU A 1 72 ? -7.862 2.955 48.413 1.00 93.19 72 LEU A C 1
ATOM 531 O O . LEU A 1 72 ? -7.881 3.278 47.226 1.00 93.19 72 LEU A O 1
ATOM 535 N N . ASP A 1 73 ? -7.981 1.681 48.798 1.00 92.38 73 ASP A N 1
ATOM 536 C CA . ASP A 1 73 ? -8.197 0.570 47.862 1.00 92.38 73 ASP A CA 1
ATOM 537 C C . ASP A 1 73 ? -9.541 0.697 47.128 1.00 92.38 73 ASP A C 1
ATOM 539 O O . ASP A 1 73 ? -9.606 0.493 45.914 1.00 92.38 73 ASP A O 1
ATOM 543 N N . GLN A 1 74 ? -10.610 1.097 47.827 1.00 95.31 74 GLN A N 1
ATOM 544 C CA . GLN A 1 74 ? -11.914 1.362 47.206 1.00 95.31 74 GLN A CA 1
ATOM 545 C C . GLN A 1 74 ? -11.847 2.524 46.210 1.00 95.31 74 GLN A C 1
ATOM 547 O O . GLN A 1 74 ? -12.404 2.431 45.111 1.00 95.31 74 GLN A O 1
ATOM 552 N N . ASP A 1 75 ? -11.133 3.595 46.557 1.00 93.94 75 ASP A N 1
ATOM 553 C CA . ASP A 1 75 ? -10.912 4.731 45.663 1.00 93.94 75 ASP A CA 1
ATOM 554 C C . ASP A 1 75 ? -10.095 4.330 44.429 1.00 93.94 75 ASP A C 1
ATOM 556 O O . ASP A 1 75 ? -10.415 4.743 43.309 1.00 93.94 75 ASP A O 1
ATOM 560 N N . LEU A 1 76 ? -9.084 3.475 44.602 1.00 91.19 76 LEU A N 1
ATOM 561 C CA . LEU A 1 76 ? -8.267 2.938 43.518 1.00 91.19 76 LEU A CA 1
ATOM 562 C C . LEU A 1 76 ? -9.079 2.028 42.588 1.00 91.19 76 LEU A C 1
ATOM 564 O O . LEU A 1 76 ? -8.971 2.146 41.363 1.00 91.19 76 LEU A O 1
ATOM 568 N N . GLU A 1 77 ? -9.926 1.151 43.126 1.00 94.38 77 GLU A N 1
ATOM 569 C CA . GLU A 1 77 ? -10.842 0.331 42.329 1.00 94.38 77 GLU A CA 1
ATOM 570 C C . GLU A 1 77 ? -11.855 1.191 41.566 1.00 94.38 77 GLU A C 1
ATOM 572 O O . GLU A 1 77 ? -12.069 0.984 40.366 1.00 94.38 77 GLU A O 1
ATOM 577 N N . ALA A 1 78 ? -12.430 2.204 42.219 1.00 94.69 78 ALA A N 1
ATOM 578 C CA . ALA A 1 78 ? -13.344 3.144 41.584 1.00 94.69 78 ALA A CA 1
ATOM 579 C C . ALA A 1 78 ? -12.652 3.944 40.468 1.00 94.69 78 ALA A C 1
ATOM 581 O O . ALA A 1 78 ? -13.212 4.087 39.378 1.00 94.69 78 ALA A O 1
ATOM 582 N N . ALA A 1 79 ? -11.426 4.422 40.695 1.00 89.56 79 ALA A N 1
ATOM 583 C CA . ALA A 1 79 ? -10.624 5.118 39.692 1.00 89.56 79 ALA A CA 1
ATOM 584 C C . ALA A 1 79 ? -10.280 4.207 38.503 1.00 89.56 79 ALA A C 1
ATOM 586 O O . ALA A 1 79 ? -10.444 4.615 37.352 1.00 89.56 79 ALA A O 1
ATOM 587 N N . ARG A 1 80 ? -9.890 2.948 38.754 1.00 91.31 80 ARG A N 1
ATOM 588 C CA . ARG A 1 80 ? -9.663 1.941 37.702 1.00 91.31 80 ARG A CA 1
ATOM 589 C C . ARG A 1 80 ? -10.923 1.672 36.885 1.00 91.31 80 ARG A C 1
ATOM 591 O O . ARG A 1 80 ? -10.832 1.533 35.666 1.00 91.31 80 ARG A O 1
ATOM 598 N N . ARG A 1 81 ? -12.094 1.607 37.528 1.00 93.56 81 ARG A N 1
ATOM 599 C CA . ARG A 1 81 ? -13.372 1.417 36.828 1.00 93.56 81 ARG A CA 1
ATOM 600 C C . ARG A 1 81 ? -13.684 2.601 35.915 1.00 93.56 81 ARG A C 1
ATOM 602 O O . ARG A 1 81 ? -13.927 2.389 34.731 1.00 93.56 81 ARG A O 1
ATOM 609 N N . ARG A 1 82 ? -13.568 3.831 36.429 1.00 90.69 82 ARG A N 1
ATOM 610 C CA . ARG A 1 82 ? -13.749 5.062 35.637 1.00 90.69 82 ARG A CA 1
ATOM 611 C C . ARG A 1 82 ? -12.780 5.132 34.455 1.00 90.69 82 ARG A C 1
ATOM 613 O O . ARG A 1 82 ? -13.192 5.494 33.360 1.00 90.69 82 ARG A O 1
ATOM 620 N N . ALA A 1 83 ? -11.517 4.743 34.648 1.00 85.25 83 ALA A N 1
ATOM 621 C CA . ALA A 1 83 ? -10.529 4.707 33.571 1.00 85.25 83 ALA A CA 1
ATOM 622 C C . ALA A 1 83 ? -10.910 3.711 32.461 1.00 85.25 83 ALA A C 1
ATOM 624 O O . ALA A 1 83 ? -10.831 4.053 31.284 1.00 85.25 83 ALA A O 1
ATOM 625 N N . LYS A 1 84 ? -11.380 2.505 32.817 1.00 89.25 84 LYS A N 1
ATOM 626 C CA . LYS A 1 84 ? -11.857 1.506 31.841 1.00 89.25 84 LYS A CA 1
ATOM 627 C C . LYS A 1 84 ? -13.090 1.982 31.073 1.00 89.25 84 LYS A C 1
ATOM 629 O O . LYS A 1 84 ? -13.146 1.817 29.858 1.00 89.25 84 LYS A O 1
ATOM 634 N N . GLU A 1 85 ? -14.062 2.570 31.768 1.00 90.31 85 GLU A N 1
ATOM 635 C CA . GLU A 1 85 ? -15.271 3.136 31.154 1.00 90.31 85 GLU A CA 1
ATOM 636 C C . GLU A 1 85 ? -14.911 4.268 30.176 1.00 90.31 85 GLU A C 1
ATOM 638 O O . GLU A 1 85 ? -15.371 4.268 29.034 1.00 90.31 85 GLU A O 1
ATOM 643 N N . ALA A 1 86 ? -14.015 5.177 30.577 1.00 83.06 86 ALA A N 1
ATOM 644 C CA . ALA A 1 86 ? -13.518 6.247 29.715 1.00 83.06 86 ALA A CA 1
ATOM 645 C C . ALA A 1 86 ? -12.765 5.708 28.487 1.00 83.06 86 ALA A C 1
ATOM 647 O O . ALA A 1 86 ? -13.001 6.164 27.370 1.00 83.06 86 ALA A O 1
ATOM 648 N N . GLN A 1 87 ? -11.904 4.700 28.662 1.00 79.81 87 GLN A N 1
ATOM 649 C CA . GLN A 1 87 ? -11.181 4.072 27.554 1.00 79.81 87 GLN A CA 1
ATOM 650 C C . GLN A 1 87 ? -12.136 3.398 26.557 1.00 79.81 87 GLN A C 1
ATOM 652 O O . GLN A 1 87 ? -11.955 3.530 25.348 1.00 79.81 87 GLN A O 1
ATOM 657 N N . ALA A 1 88 ? -13.177 2.714 27.042 1.00 84.69 88 ALA A N 1
ATOM 658 C CA . ALA A 1 88 ? -14.179 2.088 26.183 1.00 84.69 88 ALA A CA 1
ATOM 659 C C . ALA A 1 88 ? -14.947 3.118 25.336 1.00 84.69 88 ALA A C 1
ATOM 661 O O . ALA A 1 88 ? -15.208 2.870 24.158 1.00 84.69 88 ALA A O 1
ATOM 662 N N . LEU A 1 89 ? -15.273 4.282 25.910 1.00 82.12 89 LEU A N 1
ATOM 663 C CA . LEU A 1 89 ? -15.916 5.382 25.186 1.00 82.12 89 LEU A CA 1
ATOM 664 C C . LEU A 1 89 ? -15.006 5.964 24.097 1.00 82.12 89 LEU A C 1
ATOM 666 O O . LEU A 1 89 ? -15.456 6.132 22.966 1.00 82.12 89 LEU A O 1
ATOM 670 N N . ILE A 1 90 ? -13.725 6.189 24.400 1.00 80.19 90 ILE A N 1
ATOM 671 C CA . ILE A 1 90 ? -12.746 6.693 23.422 1.00 80.19 90 ILE A CA 1
ATOM 672 C C . ILE A 1 90 ? -12.637 5.736 22.225 1.00 80.19 90 ILE A C 1
ATOM 674 O O . ILE A 1 90 ? -12.746 6.164 21.077 1.00 80.19 90 ILE A O 1
ATOM 678 N N . LEU A 1 91 ? -12.511 4.429 22.479 1.00 81.38 91 LEU A N 1
ATOM 679 C CA . LEU A 1 91 ? -12.435 3.418 21.417 1.00 81.38 91 LEU A CA 1
ATOM 680 C C . LEU A 1 91 ? -13.718 3.363 20.570 1.00 81.38 91 LEU A C 1
ATOM 682 O O . LEU A 1 91 ? -13.655 3.166 19.357 1.00 81.38 91 LEU A O 1
ATOM 686 N N . GLN A 1 92 ? -14.890 3.552 21.187 1.00 85.44 92 GLN A N 1
ATOM 687 C CA . GLN A 1 92 ? -16.172 3.631 20.476 1.00 85.44 92 GLN A CA 1
ATOM 688 C C . GLN A 1 92 ? -16.240 4.850 19.547 1.00 85.44 92 GLN A C 1
ATOM 690 O O . GLN A 1 92 ? -16.723 4.738 18.419 1.00 85.44 92 GLN A O 1
ATOM 695 N N . GLU A 1 93 ? -15.777 6.013 20.002 1.00 85.38 93 GLU A N 1
ATOM 696 C CA . GLU A 1 93 ? -15.739 7.235 19.192 1.00 85.38 93 GLU A CA 1
ATOM 697 C C . GLU A 1 93 ? -14.779 7.100 18.011 1.00 85.38 93 GLU A C 1
ATOM 699 O O . GLU A 1 93 ? -15.139 7.433 16.878 1.00 85.38 93 GLU A O 1
ATOM 704 N N . GLU A 1 94 ? -13.601 6.534 18.257 1.00 86.31 94 GLU A N 1
ATOM 705 C CA . GLU A 1 94 ? -12.584 6.284 17.241 1.00 86.31 94 GLU A CA 1
ATOM 706 C C . GLU A 1 94 ? -13.073 5.282 16.185 1.00 86.31 94 GLU A C 1
ATOM 708 O O . GLU A 1 94 ? -12.940 5.520 14.982 1.00 86.31 94 GLU A O 1
ATOM 713 N N . LEU A 1 95 ? -13.730 4.197 16.612 1.00 87.06 95 LEU A N 1
ATOM 714 C CA . LEU A 1 95 ? -14.346 3.221 15.713 1.00 87.06 95 LEU A CA 1
ATOM 715 C C . LEU A 1 95 ? -15.428 3.860 14.836 1.00 87.06 95 LEU A C 1
ATOM 717 O O . LEU A 1 95 ? -15.471 3.623 13.629 1.00 87.06 95 LEU A O 1
ATOM 721 N N . ARG A 1 96 ? -16.291 4.701 15.421 1.00 89.44 96 ARG A N 1
ATOM 722 C CA . ARG A 1 96 ? -17.305 5.450 14.662 1.00 89.44 96 ARG A CA 1
ATOM 723 C C . ARG A 1 96 ? -16.656 6.404 13.663 1.00 89.44 96 ARG A C 1
ATOM 725 O O . ARG A 1 96 ? -17.163 6.525 12.552 1.00 89.44 96 ARG A O 1
ATOM 732 N N . GLY A 1 97 ? -15.548 7.046 14.037 1.00 90.44 97 GLY A N 1
ATOM 733 C CA . GLY A 1 97 ? -14.723 7.857 13.141 1.00 90.44 97 GLY A CA 1
ATOM 734 C C . GLY A 1 97 ? -14.227 7.057 11.943 1.00 90.44 97 GLY A C 1
ATOM 735 O O . GLY A 1 97 ? -14.541 7.403 10.807 1.00 90.44 97 GLY A O 1
ATOM 736 N N . ARG A 1 98 ? -13.550 5.930 12.182 1.00 90.75 98 ARG A N 1
ATOM 737 C CA . ARG A 1 98 ? -13.055 5.052 11.109 1.00 90.75 98 ARG A CA 1
ATOM 738 C C . ARG A 1 98 ? -14.173 4.534 10.210 1.00 90.75 98 ARG A C 1
ATOM 740 O O . ARG A 1 98 ? -14.031 4.547 8.992 1.00 90.75 98 ARG A O 1
ATOM 747 N N . LEU A 1 99 ? -15.317 4.153 10.776 1.00 91.00 99 LEU A N 1
ATOM 748 C CA . LEU A 1 99 ? -16.464 3.713 9.981 1.00 91.00 99 LEU A CA 1
ATOM 749 C C . LEU A 1 99 ? -17.023 4.836 9.092 1.00 91.00 99 LEU A C 1
ATOM 751 O O . LEU A 1 99 ? -17.427 4.569 7.961 1.00 91.00 99 LEU A O 1
ATOM 755 N N . ARG A 1 100 ? -17.023 6.094 9.563 1.00 91.88 100 ARG A N 1
ATOM 756 C CA . ARG A 1 100 ? -17.385 7.249 8.724 1.00 91.88 100 ARG A CA 1
ATOM 757 C C . ARG A 1 100 ? -16.433 7.392 7.540 1.00 91.88 100 ARG A C 1
ATOM 759 O O . ARG A 1 100 ? -16.921 7.531 6.425 1.00 91.88 100 ARG A O 1
ATOM 766 N N . VAL A 1 101 ? -15.120 7.290 7.757 1.00 92.81 101 VAL A N 1
ATOM 767 C CA . VAL A 1 101 ? -14.119 7.341 6.672 1.00 92.81 101 VAL A CA 1
ATOM 768 C C . VAL A 1 101 ? -14.386 6.263 5.628 1.00 92.81 101 VAL A C 1
ATOM 770 O O . VAL A 1 101 ? -14.475 6.561 4.438 1.00 92.81 101 VAL A O 1
ATOM 773 N N . LEU A 1 102 ? -14.588 5.018 6.071 1.00 94.06 102 LEU A N 1
ATOM 774 C CA . LEU A 1 102 ? -14.855 3.895 5.172 1.00 94.06 102 LEU A CA 1
ATOM 775 C C . LEU A 1 102 ? -16.135 4.091 4.349 1.00 94.06 102 LEU A C 1
ATOM 777 O O . LEU A 1 102 ? -16.168 3.701 3.184 1.00 94.06 102 LEU A O 1
ATOM 781 N N . ARG A 1 103 ? -17.166 4.728 4.915 1.00 93.62 103 ARG A N 1
ATOM 782 C CA . ARG A 1 103 ? -18.397 5.073 4.187 1.00 93.62 103 ARG A CA 1
ATOM 783 C C . ARG A 1 103 ? -18.192 6.216 3.197 1.00 93.62 103 ARG A C 1
ATOM 785 O O . ARG A 1 103 ? -18.588 6.093 2.045 1.00 93.62 103 ARG A O 1
ATOM 792 N N . VAL A 1 104 ? -17.534 7.300 3.614 1.00 93.81 104 VAL A N 1
ATOM 793 C CA . VAL A 1 104 ? -17.250 8.466 2.754 1.00 93.81 104 VAL A CA 1
ATOM 794 C C . VAL A 1 104 ? -16.421 8.057 1.537 1.00 93.81 104 VAL A C 1
ATOM 796 O O . VAL A 1 104 ? -16.724 8.450 0.414 1.00 93.81 104 VAL A O 1
ATOM 799 N N . LEU A 1 105 ? -15.417 7.204 1.737 1.00 93.94 105 LEU A N 1
ATOM 800 C CA . LEU A 1 105 ? -14.563 6.704 0.662 1.00 93.94 105 LEU A CA 1
ATOM 801 C C . LEU A 1 105 ? -15.152 5.491 -0.084 1.00 93.94 105 LEU A C 1
ATOM 803 O O . LEU A 1 105 ? -14.493 4.939 -0.968 1.00 93.94 105 LEU A O 1
ATOM 807 N N . SER A 1 106 ? -16.393 5.094 0.222 1.00 95.00 106 SER A N 1
ATOM 808 C CA . SER A 1 106 ? -17.122 3.999 -0.440 1.00 95.00 106 SER A CA 1
ATOM 809 C C . SER A 1 106 ? -16.467 2.611 -0.317 1.00 95.00 106 SER A C 1
ATOM 811 O O . SER A 1 106 ? -16.635 1.760 -1.191 1.00 95.00 106 SER A O 1
ATOM 813 N N . TYR A 1 107 ? -15.730 2.348 0.766 1.00 95.69 107 TYR A N 1
ATOM 814 C CA . TYR A 1 107 ? -15.296 0.990 1.140 1.00 95.69 107 TYR A CA 1
ATOM 815 C C . TYR A 1 107 ? -16.452 0.170 1.729 1.00 95.69 107 TYR A C 1
ATOM 817 O O . TYR A 1 107 ? -16.482 -1.055 1.604 1.00 95.69 107 TYR A O 1
ATOM 825 N N . VAL A 1 108 ? -17.410 0.854 2.356 1.00 94.81 108 VAL A N 1
ATOM 826 C CA . VAL A 1 108 ? -18.639 0.287 2.916 1.00 94.81 108 VAL A CA 1
ATOM 827 C C . VAL A 1 108 ? -19.814 1.131 2.431 1.00 94.81 108 VAL A C 1
ATOM 829 O O . VAL A 1 108 ? -19.720 2.358 2.437 1.00 94.81 108 VAL A O 1
ATOM 832 N N . ASP A 1 109 ? -20.899 0.497 1.999 1.00 92.88 109 ASP A N 1
ATOM 833 C CA . ASP A 1 109 ? -22.103 1.203 1.551 1.00 92.88 109 ASP A CA 1
ATOM 834 C C . ASP A 1 109 ? -22.978 1.713 2.722 1.00 92.88 109 ASP A C 1
ATOM 836 O O . ASP A 1 109 ? -22.605 1.634 3.901 1.00 92.88 109 ASP A O 1
ATOM 840 N N . SER A 1 110 ? -24.145 2.289 2.406 1.00 89.31 110 SER A N 1
ATOM 841 C CA . SER A 1 110 ? -25.086 2.808 3.410 1.00 89.31 110 SER A CA 1
ATOM 842 C C . SER A 1 110 ? -25.685 1.718 4.299 1.00 89.31 110 SER A C 1
ATOM 844 O O . SER A 1 110 ? -25.963 1.983 5.4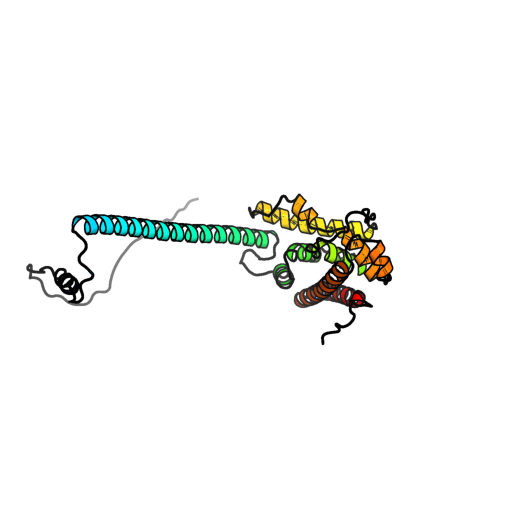69 1.00 89.31 110 SER A O 1
ATOM 846 N N . GLU A 1 111 ? -25.828 0.502 3.770 1.00 90.19 111 GLU A N 1
ATOM 847 C CA . GLU A 1 111 ? -26.387 -0.663 4.463 1.00 90.19 111 GLU A CA 1
ATOM 848 C C . GLU A 1 111 ? -25.336 -1.401 5.310 1.00 90.19 111 GLU A C 1
ATOM 850 O O . GLU A 1 111 ? -25.663 -2.305 6.078 1.00 90.19 111 GLU A O 1
ATOM 855 N N . GLY A 1 112 ? -24.063 -1.002 5.220 1.00 85.94 112 GLY A N 1
ATOM 856 C CA . GLY A 1 112 ? -22.967 -1.630 5.955 1.00 85.94 112 GLY A CA 1
ATOM 857 C C . GLY A 1 112 ? -22.317 -2.806 5.223 1.00 85.94 112 GLY A C 1
ATOM 858 O O . GLY A 1 112 ? -21.535 -3.534 5.834 1.00 85.94 112 GLY A O 1
ATOM 859 N N . VAL A 1 113 ? -22.604 -2.998 3.935 1.00 92.88 113 VAL A N 1
ATOM 860 C CA . VAL A 1 113 ? -22.014 -4.050 3.105 1.00 92.88 113 VAL A CA 1
ATOM 861 C C . VAL A 1 113 ? -20.681 -3.575 2.523 1.00 92.88 113 VAL A C 1
ATOM 863 O O . VAL A 1 113 ? -20.521 -2.439 2.075 1.00 92.88 113 VAL A O 1
ATOM 866 N N . VAL A 1 114 ? -19.690 -4.468 2.542 1.00 94.50 114 VAL A N 1
ATOM 867 C CA . VAL A 1 114 ? -18.336 -4.195 2.046 1.00 94.50 114 VAL A CA 1
ATOM 868 C C . VAL A 1 114 ? -18.320 -4.207 0.514 1.00 94.50 114 VAL A C 1
ATOM 870 O O . VAL A 1 114 ? -18.652 -5.212 -0.123 1.00 94.50 114 VAL A O 1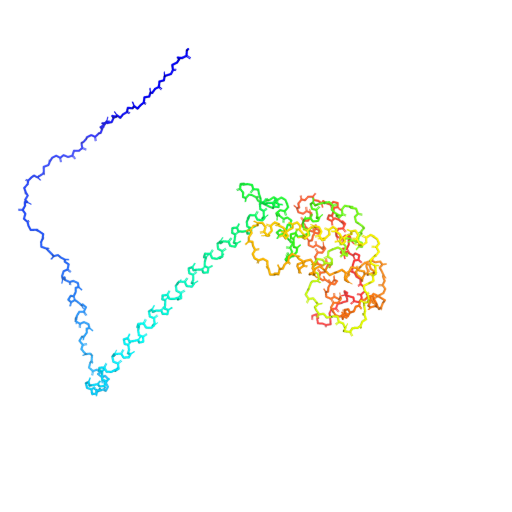
ATOM 873 N N . THR A 1 115 ? -17.885 -3.101 -0.087 1.00 95.19 115 THR A N 1
ATOM 874 C CA . THR A 1 115 ? -17.812 -2.941 -1.548 1.00 95.19 115 THR A CA 1
ATOM 875 C C . THR A 1 115 ? -16.598 -3.673 -2.137 1.00 95.19 115 THR A C 1
ATOM 877 O O . THR A 1 115 ? -15.742 -4.174 -1.408 1.00 95.19 115 THR A O 1
ATOM 880 N N . ALA A 1 116 ? -16.468 -3.727 -3.469 1.00 93.88 116 ALA A N 1
ATOM 881 C CA . ALA A 1 116 ? -15.261 -4.267 -4.113 1.00 93.88 116 ALA A CA 1
ATOM 882 C C . ALA A 1 116 ? -13.986 -3.523 -3.675 1.00 93.88 116 ALA A C 1
ATOM 884 O O . ALA A 1 116 ? -12.960 -4.145 -3.412 1.00 93.88 116 ALA A O 1
ATOM 885 N N . LYS A 1 117 ? -14.089 -2.201 -3.499 1.00 94.44 117 LYS A N 1
ATOM 886 C CA . LYS A 1 117 ? -13.025 -1.347 -2.967 1.00 94.44 117 LYS A CA 1
ATOM 887 C C . LYS A 1 117 ? -12.674 -1.701 -1.522 1.00 94.44 117 LYS A C 1
ATOM 889 O O . LYS A 1 117 ? -11.498 -1.833 -1.192 1.00 94.44 117 LYS A O 1
ATOM 894 N N . GLY A 1 118 ? -13.698 -1.944 -0.700 1.00 93.75 118 GLY A N 1
ATOM 895 C CA . GLY A 1 118 ? -13.590 -2.523 0.643 1.00 93.75 118 GLY A CA 1
ATOM 896 C C . GLY A 1 118 ? -12.807 -3.830 0.678 1.00 93.75 118 GLY A C 1
ATOM 897 O O . GLY A 1 118 ? -11.862 -3.967 1.451 1.00 93.75 118 GLY A O 1
ATOM 898 N N . ARG A 1 119 ? -13.175 -4.775 -0.194 1.00 93.00 119 ARG A N 1
ATOM 899 C CA . ARG A 1 119 ? -12.525 -6.089 -0.281 1.00 93.00 119 ARG A CA 1
ATOM 900 C C . ARG A 1 119 ? -11.069 -5.990 -0.726 1.00 93.00 119 ARG A C 1
ATOM 902 O O . ARG A 1 119 ? -10.233 -6.667 -0.139 1.00 93.00 119 ARG A O 1
ATOM 909 N N . LEU A 1 120 ? -10.765 -5.123 -1.698 1.00 94.12 120 LEU A N 1
ATOM 910 C CA . LEU A 1 120 ? -9.388 -4.871 -2.124 1.00 94.12 120 LEU A CA 1
ATOM 911 C C . LEU A 1 120 ? -8.546 -4.351 -0.955 1.00 94.12 120 LEU A C 1
ATOM 913 O O . LEU A 1 120 ? -7.519 -4.937 -0.640 1.00 94.12 120 LEU A O 1
ATOM 917 N N . ALA A 1 121 ? -8.988 -3.286 -0.279 1.00 93.06 121 ALA A N 1
ATOM 918 C CA . ALA A 1 121 ? -8.237 -2.715 0.839 1.00 93.06 121 ALA A CA 1
ATOM 919 C C . ALA A 1 121 ? -8.057 -3.696 2.003 1.00 93.06 121 ALA A C 1
ATOM 921 O O . ALA A 1 121 ? -6.993 -3.714 2.612 1.00 93.06 121 ALA A O 1
ATOM 922 N N . ALA A 1 122 ? -9.062 -4.526 2.291 1.00 91.88 122 ALA A N 1
ATOM 923 C CA . ALA A 1 122 ? -8.989 -5.530 3.351 1.00 91.88 122 ALA A CA 1
ATOM 924 C C . ALA A 1 122 ? -7.973 -6.653 3.066 1.00 91.88 122 ALA A C 1
ATOM 926 O O . ALA A 1 122 ? -7.489 -7.279 4.005 1.00 91.88 122 ALA A O 1
ATOM 927 N N . ALA A 1 123 ? -7.658 -6.912 1.795 1.00 90.06 123 ALA A N 1
ATOM 928 C CA . ALA A 1 123 ? -6.676 -7.917 1.393 1.00 90.06 123 ALA A CA 1
ATOM 929 C C . ALA A 1 123 ? -5.227 -7.391 1.403 1.00 90.06 123 ALA A C 1
ATOM 931 O O . ALA A 1 123 ? -4.286 -8.182 1.388 1.00 90.06 123 ALA A O 1
ATOM 932 N N . LEU A 1 124 ? -5.033 -6.069 1.426 1.00 90.19 124 LEU A N 1
ATOM 933 C CA . LEU A 1 124 ? -3.714 -5.444 1.376 1.00 90.19 124 LEU A CA 1
ATOM 934 C C . LEU A 1 124 ? -3.132 -5.252 2.783 1.00 90.19 124 LEU A C 1
ATOM 936 O O . LEU A 1 124 ? -3.848 -4.833 3.695 1.00 90.19 124 LEU A O 1
ATOM 940 N N . PRO A 1 125 ? -1.826 -5.491 2.991 1.00 80.75 125 PRO A N 1
ATOM 941 C CA . PRO A 1 125 ? -1.219 -5.277 4.293 1.00 80.75 125 PRO A CA 1
ATOM 942 C C . PRO A 1 125 ? -0.861 -3.806 4.544 1.00 80.75 125 PRO A C 1
ATOM 944 O O . PRO A 1 125 ? -0.433 -3.064 3.657 1.00 80.75 125 PRO A O 1
ATOM 947 N N . GLY A 1 126 ? -0.872 -3.439 5.824 1.00 76.06 126 GLY A N 1
ATOM 948 C CA . GLY A 1 126 ? -0.256 -2.212 6.321 1.00 76.06 126 GLY A CA 1
ATOM 949 C C . GLY A 1 126 ? -1.115 -0.954 6.199 1.00 76.06 126 GLY A C 1
ATOM 950 O O . GLY A 1 126 ? -2.213 -0.943 5.654 1.00 76.06 126 GLY A O 1
ATOM 951 N N . GLU A 1 127 ? -0.578 0.137 6.738 1.00 71.81 127 GLU A N 1
ATOM 952 C CA . GLU A 1 127 ? -1.296 1.404 6.955 1.00 71.81 127 GLU A CA 1
ATOM 953 C C . GLU A 1 127 ? -1.657 2.138 5.656 1.00 71.81 127 GLU A C 1
ATOM 955 O O . GLU A 1 127 ? -2.546 2.981 5.636 1.00 71.81 127 GLU A O 1
ATOM 960 N N . GLN A 1 128 ? -0.994 1.794 4.552 1.00 75.31 128 GLN A N 1
ATOM 961 C CA . GLN A 1 128 ? -1.135 2.482 3.266 1.00 75.31 128 GLN A CA 1
ATOM 962 C C . GLN A 1 128 ? -2.062 1.747 2.291 1.00 75.31 128 GLN A C 1
ATOM 964 O O . GLN A 1 128 ? -2.185 2.144 1.132 1.00 75.31 128 GLN A O 1
ATOM 969 N N . ALA A 1 129 ? -2.752 0.701 2.762 1.00 87.94 129 ALA A N 1
ATOM 970 C CA . ALA A 1 129 ? -3.735 -0.052 1.987 1.00 87.94 129 ALA A CA 1
ATOM 971 C C . ALA A 1 129 ? -4.840 0.848 1.403 1.00 87.94 129 ALA A C 1
ATOM 973 O O . ALA A 1 129 ? -5.247 0.667 0.253 1.00 87.94 129 ALA A O 1
ATOM 974 N N . LEU A 1 130 ? -5.287 1.861 2.157 1.00 91.06 130 LEU A N 1
ATOM 975 C CA . LEU A 1 130 ? -6.283 2.827 1.683 1.00 91.06 130 LEU A CA 1
ATOM 976 C C . LEU A 1 130 ? -5.729 3.696 0.549 1.00 91.06 130 LEU A C 1
ATOM 978 O O . LEU A 1 130 ? -6.353 3.801 -0.498 1.00 91.06 130 LEU A O 1
ATOM 982 N N . ALA A 1 131 ? -4.528 4.261 0.695 1.00 90.50 131 ALA A N 1
ATOM 983 C CA . ALA A 1 131 ? -3.921 5.062 -0.369 1.00 90.50 131 ALA A CA 1
ATOM 984 C C . ALA A 1 131 ? -3.687 4.231 -1.645 1.00 90.50 131 ALA A C 1
ATOM 986 O O . ALA A 1 131 ? -3.983 4.688 -2.749 1.00 90.50 131 ALA A O 1
ATOM 987 N N . LEU A 1 132 ? -3.220 2.987 -1.502 1.00 92.31 132 LEU A N 1
ATOM 988 C CA . LEU A 1 132 ? -2.986 2.091 -2.634 1.00 92.31 132 LEU A CA 1
ATOM 989 C C . LEU A 1 132 ? -4.291 1.720 -3.356 1.00 92.31 132 LEU A C 1
ATOM 991 O O . LEU A 1 132 ? -4.364 1.788 -4.583 1.00 92.31 132 LEU A O 1
ATOM 995 N N . SER A 1 133 ? -5.348 1.394 -2.611 1.00 94.00 133 SER A N 1
ATOM 996 C CA . SER A 1 133 ? -6.664 1.110 -3.196 1.00 94.00 133 SER A CA 1
ATOM 997 C C . SER A 1 133 ? -7.329 2.358 -3.798 1.00 94.00 133 SER A C 1
ATOM 999 O O . SER A 1 133 ? -7.951 2.254 -4.854 1.00 94.00 133 SER A O 1
ATOM 1001 N N . GLU A 1 134 ? -7.125 3.559 -3.243 1.00 93.81 134 GLU A N 1
ATOM 1002 C CA . GLU A 1 134 ? -7.530 4.821 -3.887 1.00 93.81 134 GLU A CA 1
ATOM 1003 C C . GLU A 1 134 ? -6.815 5.070 -5.225 1.00 93.81 134 GLU A C 1
ATOM 1005 O O . GLU A 1 134 ? -7.394 5.695 -6.119 1.00 93.81 134 GLU A O 1
ATOM 1010 N N . MET A 1 135 ? -5.563 4.622 -5.378 1.00 93.44 135 MET A N 1
ATOM 1011 C CA . MET A 1 135 ? -4.844 4.705 -6.655 1.00 93.44 135 MET A CA 1
ATOM 1012 C C . MET A 1 135 ? -5.393 3.714 -7.682 1.00 93.44 135 MET A C 1
ATOM 1014 O O . MET A 1 135 ? -5.555 4.084 -8.846 1.00 93.44 135 MET A O 1
ATOM 1018 N N . VAL A 1 136 ? -5.714 2.487 -7.253 1.00 94.00 136 VAL A N 1
ATOM 1019 C CA . VAL A 1 136 ? -6.355 1.471 -8.105 1.00 94.00 136 VAL A CA 1
ATOM 1020 C C . VAL A 1 136 ? -7.697 1.982 -8.622 1.00 94.00 136 VAL A C 1
ATOM 1022 O O . VAL A 1 136 ? -7.874 2.129 -9.828 1.00 94.00 136 VAL A O 1
ATOM 1025 N N . PHE A 1 137 ? -8.615 2.340 -7.722 1.00 92.75 137 PHE A N 1
ATOM 1026 C CA . PHE A 1 137 ? -9.957 2.798 -8.098 1.00 92.75 137 PHE A CA 1
ATOM 1027 C C . PHE A 1 137 ? -9.969 4.204 -8.714 1.00 92.75 137 PHE A C 1
ATOM 1029 O O . PHE A 1 137 ? -10.929 4.576 -9.381 1.00 92.75 137 PHE A O 1
ATOM 1036 N N . GLY A 1 138 ? -8.902 4.983 -8.522 1.00 92.12 138 GLY A N 1
ATOM 1037 C CA . GLY A 1 138 ? -8.673 6.239 -9.235 1.00 92.12 138 GLY A CA 1
ATOM 1038 C C . GLY A 1 138 ? -8.146 6.060 -10.663 1.00 92.12 138 GLY A C 1
ATOM 1039 O O . GLY A 1 138 ? -7.935 7.058 -11.344 1.00 92.12 138 GLY A O 1
ATOM 1040 N N . GLY A 1 139 ? -7.891 4.824 -11.110 1.00 91.94 139 GLY A N 1
ATOM 1041 C CA . GLY A 1 139 ? -7.390 4.526 -12.454 1.00 91.94 139 GLY A CA 1
ATOM 1042 C C . GLY A 1 139 ? -5.928 4.920 -12.690 1.00 91.94 139 GLY A C 1
ATOM 1043 O O . GLY A 1 139 ? -5.464 4.887 -13.829 1.00 91.94 139 GLY A O 1
ATOM 1044 N N . ALA A 1 140 ? -5.178 5.271 -11.639 1.00 92.31 140 ALA A N 1
ATOM 1045 C CA . ALA A 1 140 ? -3.827 5.816 -11.769 1.00 92.31 140 ALA A CA 1
ATOM 1046 C C . ALA A 1 140 ? -2.857 4.820 -12.426 1.00 92.31 140 ALA A C 1
ATOM 1048 O O . ALA A 1 140 ? -2.045 5.199 -13.268 1.00 92.31 140 ALA A O 1
ATOM 1049 N N . PHE A 1 141 ? -2.964 3.534 -12.080 1.00 93.38 141 PHE A N 1
ATOM 1050 C CA . PHE A 1 141 ? -2.078 2.493 -12.607 1.00 93.38 141 PHE A CA 1
ATOM 1051 C C . PHE A 1 141 ? -2.341 2.146 -14.077 1.00 93.38 141 PHE A C 1
ATOM 1053 O O . PHE A 1 141 ? -1.465 1.582 -14.730 1.00 93.38 141 PHE A O 1
ATOM 1060 N N . GLY A 1 142 ? -3.500 2.522 -14.631 1.00 91.44 142 GLY A N 1
ATOM 1061 C CA . GLY A 1 142 ? -3.868 2.219 -16.014 1.00 91.44 142 GLY A CA 1
ATOM 1062 C C . GLY A 1 142 ? -2.825 2.713 -17.019 1.00 91.44 142 GLY A C 1
ATOM 1063 O O . GLY A 1 142 ? -2.395 1.949 -17.881 1.00 91.44 142 GLY A O 1
ATOM 1064 N N . SER A 1 143 ? -2.325 3.937 -16.841 1.00 90.00 143 SER A N 1
ATOM 1065 C CA . SER A 1 143 ? -1.339 4.568 -17.730 1.00 90.00 143 SER A CA 1
ATOM 1066 C C . SER A 1 143 ? 0.128 4.339 -17.338 1.00 90.00 143 SER A C 1
ATOM 1068 O O . SER A 1 143 ? 1.015 4.825 -18.034 1.00 90.00 143 SER A O 1
ATOM 1070 N N . MET A 1 144 ? 0.408 3.650 -16.225 1.00 94.38 144 MET A N 1
ATOM 1071 C CA . MET A 1 144 ? 1.771 3.506 -15.692 1.00 94.38 144 MET A CA 1
ATOM 1072 C C . MET A 1 144 ? 2.513 2.300 -16.275 1.00 94.38 144 MET A C 1
ATOM 1074 O O . MET A 1 144 ? 1.997 1.190 -16.283 1.00 94.38 144 MET A O 1
ATOM 1078 N N . ASN A 1 145 ? 3.766 2.446 -16.693 1.00 94.56 145 ASN A N 1
ATOM 1079 C CA . ASN A 1 145 ? 4.585 1.275 -17.029 1.00 94.56 145 ASN A CA 1
ATOM 1080 C C . ASN A 1 145 ? 4.964 0.464 -15.763 1.00 94.56 145 ASN A C 1
ATOM 1082 O O . ASN A 1 145 ? 4.774 0.923 -14.638 1.00 94.56 145 ASN A O 1
ATOM 1086 N N . LEU A 1 146 ? 5.510 -0.750 -15.924 1.00 95.75 146 LEU A N 1
ATOM 1087 C CA . LEU A 1 146 ? 5.840 -1.632 -14.785 1.00 95.75 146 LEU A CA 1
ATOM 1088 C C . LEU A 1 146 ? 6.799 -0.975 -13.774 1.00 95.75 146 LEU A C 1
ATOM 1090 O O . LEU A 1 146 ? 6.701 -1.200 -12.571 1.00 95.75 146 LEU A O 1
ATOM 1094 N N . GLU A 1 147 ? 7.713 -0.140 -14.269 1.00 94.44 147 GLU A N 1
ATOM 1095 C CA . GLU A 1 147 ? 8.685 0.603 -13.461 1.00 94.44 147 GLU A CA 1
ATOM 1096 C C . GLU A 1 147 ? 7.992 1.665 -12.599 1.00 94.44 147 GLU A C 1
ATOM 1098 O O . GLU A 1 147 ? 8.277 1.779 -11.409 1.00 94.44 147 GLU A O 1
ATOM 1103 N N . GLN A 1 148 ? 7.046 2.402 -13.184 1.00 94.31 148 GLN A N 1
ATOM 1104 C CA . GLN A 1 148 ? 6.229 3.402 -12.500 1.00 94.31 148 GLN A CA 1
ATOM 1105 C C . GLN A 1 148 ? 5.283 2.761 -11.484 1.00 94.31 148 GLN A C 1
ATOM 1107 O O . GLN A 1 148 ? 5.146 3.302 -10.391 1.00 94.31 148 GLN A O 1
ATOM 1112 N N . ILE A 1 149 ? 4.681 1.605 -11.798 1.00 95.38 149 ILE A N 1
ATOM 1113 C CA . ILE A 1 149 ? 3.852 0.845 -10.846 1.00 95.38 149 ILE A CA 1
ATOM 1114 C C . ILE A 1 149 ? 4.685 0.493 -9.608 1.00 95.38 149 ILE A C 1
ATOM 1116 O O . ILE A 1 149 ? 4.318 0.848 -8.488 1.00 95.38 149 ILE A O 1
ATOM 1120 N N . ALA A 1 150 ? 5.847 -0.137 -9.809 1.00 94.94 150 ALA A N 1
ATOM 1121 C CA . ALA A 1 150 ? 6.747 -0.508 -8.722 1.00 94.94 150 ALA A CA 1
ATOM 1122 C C . ALA A 1 150 ? 7.212 0.709 -7.905 1.00 94.94 150 ALA A C 1
ATOM 1124 O O . ALA A 1 150 ? 7.156 0.683 -6.676 1.00 94.94 150 ALA A O 1
ATOM 1125 N N . ALA A 1 151 ? 7.634 1.791 -8.565 1.00 93.19 151 ALA A N 1
ATOM 1126 C CA . ALA A 1 151 ? 8.097 3.005 -7.896 1.00 93.19 151 ALA A CA 1
ATOM 1127 C C . ALA A 1 151 ? 6.985 3.703 -7.089 1.00 93.19 151 ALA A C 1
ATOM 1129 O O . ALA A 1 151 ? 7.229 4.152 -5.967 1.00 93.19 151 ALA A O 1
ATOM 1130 N N . ALA A 1 152 ? 5.759 3.758 -7.619 1.00 92.75 152 ALA A N 1
ATOM 1131 C CA . ALA A 1 152 ? 4.603 4.312 -6.920 1.00 92.75 152 ALA A CA 1
ATOM 1132 C C . ALA A 1 152 ? 4.247 3.500 -5.667 1.00 92.75 152 ALA A C 1
ATOM 1134 O O . ALA A 1 152 ? 4.049 4.070 -4.596 1.00 92.75 152 ALA A O 1
ATOM 1135 N N . CYS A 1 153 ? 4.236 2.169 -5.755 1.00 92.19 153 CYS A N 1
ATOM 1136 C CA . CYS A 1 153 ? 4.015 1.317 -4.586 1.00 92.19 153 CYS A CA 1
ATOM 1137 C C . CYS A 1 153 ? 5.151 1.453 -3.555 1.00 92.19 153 CYS A C 1
ATOM 1139 O O . CYS A 1 153 ? 4.897 1.500 -2.350 1.00 92.19 153 CYS A O 1
ATOM 1141 N N . ALA A 1 154 ? 6.400 1.588 -4.013 1.00 90.56 154 ALA A N 1
ATOM 1142 C CA . ALA A 1 154 ? 7.557 1.765 -3.139 1.00 90.56 154 ALA A CA 1
ATOM 1143 C C . ALA A 1 154 ? 7.460 3.039 -2.289 1.00 90.56 154 ALA A C 1
ATOM 1145 O O . ALA A 1 154 ? 7.726 2.996 -1.087 1.00 90.56 154 ALA A O 1
ATOM 1146 N N . CYS A 1 155 ? 7.054 4.161 -2.896 1.00 87.62 155 CYS A N 1
ATOM 1147 C CA . CYS A 1 155 ? 7.002 5.446 -2.198 1.00 87.62 155 CYS A CA 1
ATOM 1148 C C . CYS A 1 155 ? 5.960 5.476 -1.070 1.00 87.62 155 CYS A C 1
ATOM 1150 O O . CYS A 1 155 ? 6.158 6.190 -0.088 1.00 87.62 155 CYS A O 1
ATOM 1152 N N . LEU A 1 156 ? 4.893 4.675 -1.188 1.00 82.88 156 LEU A N 1
ATOM 1153 C CA . LEU A 1 156 ? 3.863 4.525 -0.162 1.00 82.88 156 LEU A CA 1
ATOM 1154 C C . LEU A 1 156 ? 4.303 3.553 0.940 1.00 82.88 156 LEU A C 1
ATOM 1156 O O . LEU A 1 156 ? 4.137 3.839 2.119 1.00 82.88 156 LEU A O 1
ATOM 1160 N N . CYS A 1 157 ? 4.872 2.398 0.590 1.00 75.31 157 CYS A N 1
ATOM 1161 C CA . CYS A 1 157 ? 4.974 1.280 1.535 1.00 75.31 157 CYS A CA 1
ATOM 1162 C C . CYS A 1 157 ? 6.341 1.126 2.229 1.00 75.31 157 CYS A C 1
ATOM 1164 O O . CYS A 1 157 ? 6.454 0.374 3.203 1.00 75.31 157 CYS A O 1
ATOM 1166 N N . VAL A 1 158 ? 7.375 1.850 1.789 1.00 67.12 158 VAL A N 1
ATOM 1167 C CA . VAL A 1 158 ? 8.739 1.789 2.351 1.00 67.12 158 VAL A CA 1
ATOM 1168 C C . VAL A 1 158 ? 8.986 2.977 3.301 1.00 67.12 158 VAL A C 1
ATOM 1170 O O . VAL A 1 158 ? 9.816 3.846 3.056 1.00 67.12 158 VAL A O 1
ATOM 1173 N N . GLY A 1 159 ? 8.231 3.040 4.405 1.00 55.84 159 GLY A N 1
ATOM 1174 C CA . GLY A 1 159 ? 8.302 4.146 5.383 1.00 55.84 159 GLY A CA 1
ATOM 1175 C C . GLY A 1 159 ? 9.165 3.892 6.633 1.00 55.84 159 GLY A C 1
ATOM 1176 O O . GLY A 1 159 ? 9.537 4.832 7.331 1.00 55.84 159 GLY A O 1
ATOM 1177 N N . GLY A 1 160 ? 9.504 2.631 6.936 1.00 53.62 160 GLY A N 1
ATOM 1178 C CA . GLY A 1 160 ? 10.132 2.246 8.215 1.00 53.62 160 GLY A CA 1
ATOM 1179 C C . GLY A 1 160 ? 11.663 2.296 8.251 1.00 53.62 160 GLY A C 1
ATOM 1180 O O . GLY A 1 160 ? 12.268 2.243 9.320 1.00 53.62 160 GLY A O 1
ATOM 1181 N N . GLU A 1 161 ? 12.319 2.401 7.099 1.00 54.16 161 GLU A N 1
ATOM 1182 C CA . GLU A 1 161 ? 13.775 2.313 7.011 1.00 54.16 161 GLU A CA 1
ATOM 1183 C C . GLU A 1 161 ? 14.410 3.697 7.186 1.00 54.16 161 GLU A C 1
ATOM 1185 O O . GLU A 1 161 ? 14.841 4.365 6.242 1.00 54.16 161 GLU A O 1
ATOM 1190 N N . ARG A 1 162 ? 14.453 4.166 8.438 1.00 50.75 162 ARG A N 1
ATOM 1191 C CA . ARG A 1 162 ? 15.306 5.295 8.828 1.00 50.75 162 ARG A CA 1
ATOM 1192 C C . ARG A 1 162 ? 16.759 4.833 8.784 1.00 50.75 162 ARG A C 1
ATOM 1194 O O . ARG A 1 162 ? 17.238 4.156 9.685 1.00 50.75 162 ARG A O 1
ATOM 1201 N N . GLY A 1 163 ? 17.456 5.182 7.713 1.00 47.97 163 GLY A N 1
ATOM 1202 C CA . GLY A 1 163 ? 18.842 4.767 7.529 1.00 47.97 163 GLY A CA 1
ATOM 1203 C C . GLY A 1 163 ? 19.473 5.416 6.314 1.00 47.97 163 GLY A C 1
ATOM 1204 O O . GLY A 1 163 ? 19.962 4.711 5.440 1.00 47.97 163 GLY A O 1
ATOM 1205 N N . GLY A 1 164 ? 19.407 6.744 6.232 1.00 50.97 164 GLY A N 1
ATOM 1206 C CA . GLY A 1 164 ? 20.233 7.497 5.296 1.00 50.97 164 GLY A CA 1
ATOM 1207 C C . GLY A 1 164 ? 21.602 7.762 5.917 1.00 50.97 164 GLY A C 1
ATOM 1208 O O . GLY A 1 164 ? 21.686 8.182 7.075 1.00 50.97 164 GLY A O 1
ATOM 1209 N N . ARG A 1 165 ? 22.679 7.547 5.159 1.00 51.78 165 ARG A N 1
ATOM 1210 C CA . ARG A 1 165 ? 24.000 8.087 5.513 1.00 51.78 165 ARG A CA 1
ATOM 1211 C C . ARG A 1 165 ? 23.877 9.616 5.586 1.00 51.78 165 ARG A C 1
ATOM 1213 O O . ARG A 1 165 ? 23.337 10.235 4.668 1.00 51.78 165 ARG A O 1
ATOM 1220 N N . LYS A 1 166 ? 24.338 10.248 6.676 1.00 40.72 166 LYS A N 1
ATOM 1221 C CA . LYS A 1 166 ? 24.422 11.718 6.745 1.00 40.72 166 LYS A CA 1
ATOM 1222 C C . LYS A 1 166 ? 25.416 12.185 5.679 1.00 40.72 166 LYS A C 1
ATOM 1224 O O . LYS A 1 166 ? 26.618 12.045 5.863 1.00 40.72 166 LYS A O 1
ATOM 1229 N N . GLY A 1 167 ? 24.890 12.733 4.587 1.00 40.06 167 GLY A N 1
ATOM 1230 C CA . GLY A 1 167 ? 25.667 13.253 3.463 1.00 40.06 167 GLY A CA 1
ATOM 1231 C C . GLY A 1 167 ? 25.744 12.270 2.296 1.00 40.06 167 GLY A C 1
ATOM 1232 O O . GLY A 1 167 ? 26.445 11.268 2.365 1.00 40.06 167 GLY A O 1
ATOM 1233 N N . GLY A 1 168 ? 25.052 12.596 1.203 1.00 36.53 168 GLY A N 1
ATOM 1234 C CA . GLY A 1 168 ? 25.206 11.910 -0.083 1.00 36.53 168 GLY A CA 1
ATOM 1235 C C . GLY A 1 168 ? 23.905 11.313 -0.597 1.00 36.53 168 GLY A C 1
ATOM 1236 O O . GLY A 1 168 ? 23.638 10.138 -0.396 1.00 36.53 168 GLY A O 1
ATOM 1237 N N . GLY A 1 169 ? 23.101 12.136 -1.259 1.00 41.09 169 GLY A N 1
ATOM 1238 C CA . GLY A 1 169 ? 21.867 11.721 -1.920 1.00 41.09 169 GLY A CA 1
ATOM 1239 C C . GLY A 1 169 ? 21.029 12.948 -2.218 1.00 41.09 169 GLY A C 1
ATOM 1240 O O . GLY A 1 169 ? 19.961 13.121 -1.640 1.00 41.09 169 GLY A O 1
ATOM 1241 N N . GLY A 1 170 ? 21.576 13.866 -3.024 1.00 41.81 170 GLY A N 1
ATOM 1242 C CA . GLY A 1 170 ? 20.803 15.002 -3.514 1.00 41.81 170 GLY A CA 1
ATOM 1243 C C . GLY A 1 170 ? 19.525 14.473 -4.148 1.00 41.81 170 GLY A C 1
ATOM 1244 O O . GLY A 1 170 ? 19.577 13.448 -4.829 1.00 41.81 170 GLY A O 1
ATOM 1245 N N . ALA A 1 171 ? 18.400 15.137 -3.874 1.00 48.53 171 ALA A N 1
ATOM 1246 C CA . ALA A 1 171 ? 17.117 14.853 -4.496 1.00 48.53 171 ALA A CA 1
ATOM 1247 C C . ALA A 1 171 ? 17.337 14.741 -6.008 1.00 48.53 171 ALA A C 1
ATOM 1249 O O . ALA A 1 171 ? 17.486 15.746 -6.706 1.00 48.53 171 ALA A O 1
ATOM 1250 N N . THR A 1 172 ? 17.471 13.508 -6.493 1.00 54.91 172 THR A N 1
ATOM 1251 C CA . THR A 1 172 ? 17.700 13.270 -7.908 1.00 54.91 172 THR A CA 1
ATOM 1252 C C . THR A 1 172 ? 16.372 13.629 -8.529 1.00 54.91 172 THR A C 1
ATOM 1254 O O . THR A 1 172 ? 15.339 13.078 -8.147 1.00 54.91 172 THR A O 1
ATOM 1257 N N . ARG A 1 173 ? 16.374 14.679 -9.351 1.00 62.75 173 ARG A N 1
ATOM 1258 C CA . ARG A 1 173 ? 15.166 15.188 -9.990 1.00 62.75 173 ARG A CA 1
ATOM 1259 C C . ARG A 1 173 ? 14.484 14.005 -10.668 1.00 62.75 173 ARG A C 1
ATOM 1261 O O . ARG A 1 173 ? 15.051 13.453 -11.606 1.00 62.75 173 ARG A O 1
ATOM 1268 N N . LEU A 1 174 ? 13.316 13.624 -10.153 1.00 73.81 174 LEU A N 1
ATOM 1269 C CA . LEU A 1 174 ? 12.564 12.494 -10.682 1.00 73.81 174 LEU A CA 1
ATOM 1270 C C . LEU A 1 174 ? 12.326 12.712 -12.172 1.00 73.81 174 LEU A C 1
ATOM 1272 O O . LEU A 1 174 ? 11.995 13.823 -12.604 1.00 73.81 174 LEU A O 1
ATOM 1276 N N . GLU A 1 175 ? 12.477 11.642 -12.942 1.00 77.19 175 GLU A N 1
ATOM 1277 C CA . GLU A 1 175 ? 12.049 11.627 -14.333 1.00 77.19 175 GLU A CA 1
ATOM 1278 C C . GLU A 1 175 ? 10.566 12.035 -14.428 1.00 77.19 175 GLU A C 1
ATOM 1280 O O . GLU A 1 175 ? 9.772 11.760 -13.523 1.00 77.19 175 GLU A O 1
ATOM 1285 N N . SER A 1 176 ? 10.166 12.694 -15.520 1.00 73.06 176 SER A N 1
ATOM 1286 C CA . SER A 1 176 ? 8.809 13.241 -15.687 1.00 73.06 176 SER A CA 1
ATOM 1287 C C . SER A 1 176 ? 7.702 12.204 -15.447 1.00 73.06 176 SER A C 1
ATOM 1289 O O . SER A 1 176 ? 6.693 12.520 -14.818 1.00 73.06 176 SER A O 1
ATOM 1291 N N . GLY A 1 177 ? 7.910 10.953 -15.871 1.00 79.06 177 GLY A N 1
ATOM 1292 C CA . GLY A 1 177 ? 6.971 9.855 -15.628 1.00 79.06 177 GLY A CA 1
ATOM 1293 C C . GLY A 1 177 ? 6.864 9.442 -14.153 1.00 79.06 177 GLY A C 1
ATOM 1294 O O . GLY A 1 177 ? 5.767 9.188 -13.656 1.00 79.06 177 GLY A O 1
ATOM 1295 N N . LEU A 1 178 ? 7.980 9.435 -13.419 1.00 85.69 178 LEU A N 1
ATOM 1296 C CA . LEU A 1 178 ? 7.987 9.130 -11.985 1.00 85.69 178 LEU A CA 1
ATOM 1297 C C . LEU A 1 178 ? 7.369 10.270 -11.170 1.00 85.69 178 LEU A C 1
ATOM 1299 O O . LEU A 1 178 ? 6.622 10.014 -10.226 1.00 85.69 178 LEU A O 1
ATOM 1303 N N . ALA A 1 179 ? 7.593 11.520 -11.578 1.00 87.06 179 ALA A N 1
ATOM 1304 C CA . ALA A 1 179 ? 6.960 12.681 -10.961 1.00 87.06 179 ALA A CA 1
ATOM 1305 C C . ALA A 1 179 ? 5.423 12.624 -11.057 1.00 87.06 179 ALA A C 1
ATOM 1307 O O . ALA A 1 179 ? 4.740 12.917 -10.075 1.00 87.06 179 ALA A O 1
ATOM 1308 N N . ALA A 1 180 ? 4.877 12.187 -12.198 1.00 88.06 180 ALA A N 1
ATOM 1309 C CA . ALA A 1 180 ? 3.437 11.984 -12.356 1.00 88.06 180 ALA A CA 1
ATOM 1310 C C . ALA A 1 180 ? 2.906 10.884 -11.420 1.00 88.06 180 ALA A C 1
ATOM 1312 O O . ALA A 1 180 ? 1.890 11.076 -10.750 1.00 88.06 180 ALA A O 1
ATOM 1313 N N . SER A 1 181 ? 3.625 9.761 -11.306 1.00 89.75 181 SER A N 1
ATOM 1314 C CA . SER A 1 181 ? 3.242 8.666 -10.403 1.00 89.75 181 SER A CA 1
ATOM 1315 C C . SER A 1 181 ? 3.272 9.066 -8.921 1.00 89.75 181 SER A C 1
ATOM 1317 O O . SER A 1 181 ? 2.368 8.711 -8.165 1.00 89.75 181 SER A O 1
ATOM 1319 N N . LEU A 1 182 ? 4.241 9.898 -8.521 1.00 89.38 182 LEU A N 1
ATOM 1320 C CA . LEU A 1 182 ? 4.303 10.485 -7.184 1.00 89.38 182 LEU A CA 1
ATOM 1321 C C . LEU A 1 182 ? 3.135 11.443 -6.926 1.00 89.38 182 LEU A C 1
ATOM 1323 O O . LEU A 1 182 ? 2.601 11.469 -5.819 1.00 89.38 182 LEU A O 1
ATOM 1327 N N . GLY A 1 183 ? 2.743 12.232 -7.931 1.00 89.38 183 GLY A N 1
ATOM 1328 C CA . GLY A 1 183 ? 1.558 13.089 -7.864 1.00 89.38 183 GLY A CA 1
ATOM 1329 C C . GLY A 1 183 ? 0.306 12.276 -7.547 1.00 89.38 183 GLY A C 1
ATOM 1330 O O . GLY A 1 183 ? -0.355 12.539 -6.547 1.00 89.38 183 GLY A O 1
ATOM 1331 N N . ALA A 1 184 ? 0.064 11.207 -8.310 1.00 90.69 184 ALA A N 1
ATOM 1332 C CA . ALA A 1 184 ? -1.071 10.314 -8.088 1.00 90.69 184 ALA A CA 1
ATOM 1333 C C . ALA A 1 184 ? -1.065 9.669 -6.687 1.00 90.69 184 ALA A C 1
ATOM 1335 O O . ALA A 1 184 ? -2.108 9.601 -6.036 1.00 90.69 184 ALA A O 1
ATOM 1336 N N . ALA A 1 185 ? 0.104 9.240 -6.197 1.00 90.00 185 ALA A N 1
ATOM 1337 C CA . ALA A 1 185 ? 0.250 8.686 -4.850 1.00 90.00 185 ALA A CA 1
ATOM 1338 C C . ALA A 1 185 ? -0.053 9.723 -3.756 1.00 90.00 185 ALA A C 1
ATOM 1340 O O . ALA A 1 185 ? -0.785 9.441 -2.806 1.00 90.00 185 ALA A O 1
ATOM 1341 N N . ARG A 1 186 ? 0.453 10.953 -3.912 1.00 89.19 186 ARG A N 1
ATOM 1342 C CA . ARG A 1 186 ? 0.169 12.068 -2.996 1.00 89.19 186 ARG A CA 1
ATOM 1343 C C . ARG A 1 186 ? -1.304 12.448 -3.002 1.00 89.19 186 ARG A C 1
ATOM 1345 O O . ARG A 1 186 ? -1.859 12.703 -1.939 1.00 89.19 186 ARG A O 1
ATOM 1352 N N . ASP A 1 187 ? -1.941 12.471 -4.164 1.00 90.44 187 ASP A N 1
ATOM 1353 C CA . ASP A 1 187 ? -3.357 12.815 -4.288 1.00 90.44 187 ASP A CA 1
ATOM 1354 C C . ASP A 1 187 ? -4.254 11.735 -3.674 1.00 90.44 187 ASP A C 1
ATOM 1356 O O . ASP A 1 187 ? -5.245 12.047 -3.013 1.00 90.44 187 ASP A O 1
ATOM 1360 N N . ALA A 1 188 ? -3.895 10.458 -3.827 1.00 90.75 188 ALA A N 1
ATOM 1361 C CA . ALA A 1 188 ? -4.555 9.357 -3.133 1.00 90.75 188 ALA A CA 1
ATOM 1362 C C . ALA A 1 188 ? -4.414 9.473 -1.606 1.00 90.75 188 ALA A C 1
ATOM 1364 O O . ALA A 1 188 ? -5.423 9.448 -0.901 1.00 90.75 188 ALA A O 1
ATOM 1365 N N . ALA A 1 189 ? -3.198 9.691 -1.097 1.00 88.56 189 ALA A N 1
ATOM 1366 C CA . ALA A 1 189 ? -2.961 9.877 0.334 1.00 88.56 189 ALA A CA 1
ATOM 1367 C C . ALA A 1 189 ? -3.725 11.089 0.895 1.00 88.56 189 ALA A C 1
ATOM 1369 O O . ALA A 1 189 ? -4.401 10.979 1.914 1.00 88.56 189 ALA A O 1
ATOM 1370 N N . LYS A 1 190 ? -3.707 12.230 0.193 1.00 88.56 190 LYS A N 1
ATOM 1371 C CA . LYS A 1 190 ? -4.466 13.434 0.569 1.00 88.56 190 LYS A CA 1
ATOM 1372 C C . LYS A 1 190 ? -5.967 13.181 0.658 1.00 88.56 190 LYS A C 1
ATOM 1374 O O . LYS A 1 190 ? -6.607 13.704 1.565 1.00 88.56 190 LYS A O 1
ATOM 1379 N N . ARG A 1 191 ? -6.539 12.397 -0.264 1.00 89.94 191 ARG A N 1
ATOM 1380 C CA . ARG A 1 191 ? -7.966 12.035 -0.219 1.00 89.94 191 ARG A CA 1
ATOM 1381 C C . ARG A 1 191 ? -8.307 11.250 1.046 1.00 89.94 191 ARG A C 1
ATOM 1383 O O . ARG A 1 191 ? -9.302 11.572 1.690 1.00 89.94 191 ARG A O 1
ATOM 1390 N N . VAL A 1 192 ? -7.469 10.282 1.420 1.00 89.75 192 VAL A N 1
ATOM 1391 C CA . VAL A 1 192 ? -7.648 9.502 2.656 1.00 89.75 192 VAL A CA 1
ATOM 1392 C C . VAL A 1 192 ? -7.520 10.403 3.884 1.00 89.75 192 VAL A C 1
ATOM 1394 O O . VAL A 1 192 ? -8.447 10.467 4.684 1.00 89.75 192 VAL A O 1
ATOM 1397 N N . LEU A 1 193 ? -6.437 11.179 3.980 1.00 87.75 193 LEU A N 1
ATOM 1398 C CA . LEU A 1 193 ? -6.174 12.074 5.114 1.00 87.75 193 LEU A CA 1
ATOM 1399 C C . LEU A 1 193 ? -7.271 13.124 5.301 1.00 87.75 193 LEU A C 1
ATOM 1401 O O . LEU A 1 193 ? -7.662 13.429 6.425 1.00 87.75 193 LEU A O 1
ATOM 1405 N N . LYS A 1 194 ? -7.803 13.665 4.201 1.00 88.75 194 LYS A N 1
ATOM 1406 C CA . LYS A 1 194 ? -8.927 14.600 4.248 1.00 88.75 194 LYS A CA 1
ATOM 1407 C C . LYS A 1 194 ? -10.178 13.936 4.825 1.00 88.75 194 LYS A C 1
ATOM 1409 O O . LYS A 1 194 ? -10.824 14.525 5.686 1.00 88.75 194 LYS A O 1
ATOM 1414 N N . ALA A 1 195 ? -10.498 12.715 4.394 1.00 90.00 195 ALA A N 1
ATOM 1415 C CA . ALA A 1 195 ? -11.637 11.975 4.930 1.00 90.00 195 ALA A CA 1
ATOM 1416 C C . ALA A 1 195 ? -11.455 11.644 6.423 1.00 90.00 195 ALA A C 1
ATOM 1418 O O . ALA A 1 195 ? -12.409 11.741 7.195 1.00 90.00 195 ALA A O 1
ATOM 1419 N N . GLU A 1 196 ? -10.238 11.301 6.853 1.00 88.50 196 GLU A N 1
ATOM 1420 C CA . GLU A 1 196 ? -9.905 11.075 8.266 1.00 88.50 196 GLU A CA 1
ATOM 1421 C C . GLU A 1 196 ? -10.072 12.339 9.116 1.00 88.50 196 GLU A C 1
ATOM 1423 O O . GLU A 1 196 ? -10.698 12.287 10.181 1.00 88.50 196 GLU A O 1
ATOM 1428 N N . ALA A 1 197 ? -9.586 13.478 8.614 1.00 86.75 197 ALA A N 1
ATOM 1429 C CA . ALA A 1 197 ? -9.723 14.773 9.268 1.00 86.75 197 ALA A CA 1
ATOM 1430 C C . ALA A 1 197 ? -11.197 15.189 9.406 1.00 86.75 197 ALA A C 1
ATOM 1432 O O . ALA A 1 197 ? -11.635 15.571 10.492 1.00 86.75 197 ALA A O 1
ATOM 1433 N N . GLU A 1 198 ? -11.994 15.046 8.342 1.00 87.94 198 GLU A N 1
ATOM 1434 C CA . GLU A 1 198 ? -13.441 15.314 8.360 1.00 87.94 198 GLU A CA 1
ATOM 1435 C C . GLU A 1 198 ? -14.197 14.377 9.317 1.00 87.94 198 GLU A C 1
ATOM 1437 O O . GLU A 1 198 ? -15.199 14.763 9.922 1.00 87.94 198 GLU A O 1
ATOM 1442 N N . ALA A 1 199 ? -13.706 13.151 9.508 1.00 86.44 199 ALA A N 1
ATOM 1443 C CA . ALA A 1 199 ? -14.267 12.199 10.457 1.00 86.44 199 ALA A CA 1
ATOM 1444 C C . ALA A 1 199 ? -13.828 12.440 11.913 1.00 86.44 199 ALA A C 1
ATOM 1446 O O . ALA A 1 199 ? -14.307 11.721 12.798 1.00 86.44 199 ALA A O 1
ATOM 1447 N N . GLY A 1 200 ? -12.970 13.429 12.181 1.00 81.12 200 GLY A N 1
ATOM 1448 C CA . GLY A 1 200 ? -12.467 13.749 13.518 1.00 81.12 200 GLY A CA 1
ATOM 1449 C C . GLY A 1 200 ? -11.507 12.698 14.079 1.00 81.12 200 GLY A C 1
ATOM 1450 O O . GLY A 1 200 ? -11.371 12.583 15.299 1.00 81.12 200 GLY A O 1
ATOM 1451 N N . ILE A 1 201 ? -10.872 11.902 13.213 1.00 81.81 201 ILE A N 1
ATOM 1452 C CA . ILE A 1 201 ? -9.815 10.979 13.626 1.00 81.81 201 ILE A CA 1
ATOM 1453 C C . ILE A 1 201 ? -8.574 11.821 13.908 1.00 81.81 201 ILE A C 1
ATOM 1455 O O . ILE A 1 201 ? -8.114 12.571 13.052 1.00 81.81 201 ILE A O 1
ATOM 1459 N N . LYS A 1 202 ? -8.042 11.717 15.128 1.00 68.00 202 LYS A N 1
ATOM 1460 C CA . LYS A 1 202 ? -6.773 12.354 15.484 1.00 68.00 202 LYS A CA 1
ATOM 1461 C C . LYS A 1 202 ? -5.648 11.588 14.797 1.00 68.00 202 LYS A C 1
ATOM 1463 O O . LYS A 1 202 ? -5.166 10.596 15.334 1.00 68.00 202 LYS A O 1
ATOM 1468 N N . SER A 1 203 ? -5.273 12.015 13.600 1.00 61.91 203 SER A N 1
ATOM 1469 C CA . SER A 1 203 ? -4.058 11.542 12.945 1.00 61.91 203 SER A CA 1
ATOM 1470 C C . SER A 1 203 ? -2.852 11.933 13.804 1.00 61.91 203 SER A C 1
ATOM 1472 O O . SER A 1 203 ? -2.820 13.023 14.381 1.00 61.91 203 SER A O 1
ATOM 1474 N N . GLU A 1 204 ? -1.857 11.054 13.917 1.00 52.88 204 GLU A N 1
ATOM 1475 C CA . GLU A 1 204 ? -0.561 11.421 14.494 1.00 52.88 204 GLU A CA 1
ATOM 1476 C C . GLU A 1 204 ? 0.168 12.352 13.512 1.00 52.88 204 GLU A C 1
ATOM 1478 O O . GLU A 1 204 ? 0.917 11.894 12.641 1.00 52.88 204 GLU A O 1
ATOM 1483 N N . GLY A 1 205 ? -0.112 13.652 13.617 1.00 54.88 205 GLY A N 1
ATOM 1484 C CA . GLY A 1 205 ? 0.526 14.706 12.827 1.00 54.88 205 GLY A CA 1
ATOM 1485 C C . GLY A 1 205 ? -0.428 15.501 11.938 1.00 54.88 205 GLY A C 1
ATOM 1486 O O . GLY A 1 205 ? -1.570 15.106 11.694 1.00 54.88 205 GLY A O 1
ATOM 1487 N N . GLU A 1 206 ? 0.055 16.640 11.444 1.00 59.34 206 GLU A N 1
ATOM 1488 C CA . GLU A 1 206 ? -0.629 17.424 10.412 1.00 59.34 206 GLU A CA 1
ATOM 1489 C C . GLU A 1 206 ? -0.659 16.661 9.073 1.00 59.34 206 GLU A C 1
ATOM 1491 O O . GLU A 1 206 ? 0.142 15.757 8.826 1.00 59.34 206 GLU A O 1
ATOM 1496 N N . VAL A 1 207 ? -1.586 17.028 8.177 1.00 64.00 207 VAL A N 1
ATOM 1497 C CA . VAL A 1 207 ? -1.717 16.424 6.831 1.00 64.00 207 VAL A CA 1
ATOM 1498 C C . VAL A 1 207 ? -0.376 16.421 6.086 1.00 64.00 207 VAL A C 1
ATOM 1500 O O . VAL A 1 207 ? -0.062 15.468 5.370 1.00 64.00 207 VAL A O 1
ATOM 1503 N N . ASP A 1 208 ? 0.437 17.451 6.305 1.00 63.09 208 ASP A N 1
ATOM 1504 C CA . ASP A 1 208 ? 1.752 17.597 5.693 1.00 63.09 208 ASP A CA 1
ATOM 1505 C C . ASP A 1 208 ? 2.760 16.556 6.213 1.00 63.09 208 ASP A C 1
ATOM 1507 O O . ASP A 1 208 ? 3.474 15.956 5.412 1.00 63.09 208 ASP A O 1
ATOM 1511 N N . GLU A 1 209 ? 2.733 16.203 7.503 1.00 64.88 209 GLU A N 1
ATOM 1512 C CA . GLU A 1 209 ? 3.597 15.154 8.071 1.00 64.88 209 GLU A CA 1
ATOM 1513 C C . GLU A 1 209 ? 3.252 13.758 7.529 1.00 64.88 209 GLU A C 1
ATOM 1515 O O . GLU A 1 209 ? 4.110 12.885 7.382 1.00 64.88 209 GLU A O 1
ATOM 1520 N N . ALA A 1 210 ? 1.980 13.498 7.223 1.00 64.69 210 ALA A N 1
ATOM 1521 C CA . ALA A 1 210 ? 1.569 12.248 6.588 1.00 64.69 210 ALA A CA 1
ATOM 1522 C C . ALA A 1 210 ? 1.998 12.172 5.114 1.00 64.69 210 ALA A C 1
ATOM 1524 O O . ALA A 1 210 ? 2.354 11.095 4.636 1.00 64.69 210 ALA A O 1
ATOM 1525 N N . ILE A 1 211 ? 2.056 13.305 4.413 1.00 68.56 211 ILE A N 1
ATOM 1526 C CA . ILE A 1 211 ? 2.621 13.381 3.060 1.00 68.56 211 ILE A CA 1
ATOM 1527 C C . ILE A 1 211 ? 4.146 13.224 3.095 1.00 68.56 211 ILE A C 1
ATOM 1529 O O . ILE A 1 211 ? 4.706 12.602 2.195 1.00 68.56 211 ILE A O 1
ATOM 1533 N N . GLU A 1 212 ? 4.824 13.718 4.133 1.00 67.06 212 GLU A N 1
ATOM 1534 C CA . GLU A 1 212 ? 6.267 13.515 4.333 1.00 67.06 212 GLU A CA 1
ATOM 1535 C C . GLU A 1 212 ? 6.647 12.050 4.591 1.00 67.06 212 GLU A C 1
ATOM 1537 O O . GLU A 1 212 ? 7.779 11.645 4.309 1.00 67.06 212 GLU A O 1
ATOM 1542 N N . ARG A 1 213 ? 5.708 11.221 5.073 1.00 71.50 213 ARG A N 1
ATOM 1543 C CA . ARG A 1 213 ? 5.912 9.765 5.170 1.00 71.50 213 ARG A CA 1
ATOM 1544 C C . ARG A 1 213 ? 6.034 9.100 3.796 1.00 71.50 213 ARG A C 1
ATOM 1546 O O . ARG A 1 213 ? 6.634 8.029 3.712 1.00 71.50 213 ARG A O 1
AT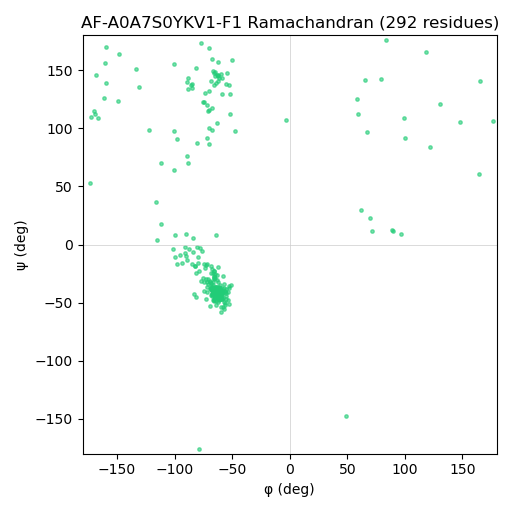OM 1553 N N . ILE A 1 214 ? 5.515 9.720 2.730 1.00 78.62 214 ILE A N 1
ATOM 1554 C CA . ILE A 1 214 ? 5.744 9.266 1.354 1.00 78.62 214 ILE A CA 1
ATOM 1555 C C . ILE A 1 214 ? 7.191 9.581 1.007 1.00 78.62 214 ILE A C 1
ATOM 1557 O O . ILE A 1 214 ? 7.590 10.742 1.018 1.00 78.62 214 ILE A O 1
ATOM 1561 N N . ARG A 1 215 ? 7.970 8.552 0.672 1.00 78.44 215 ARG A N 1
ATOM 1562 C CA . ARG A 1 215 ? 9.417 8.640 0.435 1.00 78.44 215 ARG A CA 1
ATOM 1563 C C . ARG A 1 215 ? 9.714 8.685 -1.064 1.00 78.44 215 ARG A C 1
ATOM 1565 O O . ARG A 1 215 ? 9.755 7.634 -1.698 1.00 78.44 215 ARG A O 1
ATOM 1572 N N . PRO A 1 216 ? 9.926 9.862 -1.684 1.00 83.62 216 PRO A N 1
ATOM 1573 C CA . PRO A 1 216 ? 10.188 9.938 -3.120 1.00 83.62 216 PRO A CA 1
ATOM 1574 C C . PRO A 1 216 ? 11.595 9.445 -3.476 1.00 83.62 216 PRO A C 1
ATOM 1576 O O . PRO A 1 216 ? 11.866 9.087 -4.616 1.00 83.62 216 PRO A O 1
ATOM 1579 N N . ASP A 1 217 ? 12.497 9.413 -2.498 1.00 83.06 217 ASP A N 1
ATOM 1580 C CA . ASP A 1 217 ? 13.898 9.026 -2.642 1.00 83.06 217 ASP A CA 1
ATOM 1581 C C . ASP A 1 217 ? 14.100 7.539 -2.970 1.00 83.06 217 ASP A C 1
ATOM 1583 O O . ASP A 1 217 ? 15.135 7.179 -3.526 1.00 83.06 217 ASP A O 1
ATOM 1587 N N . ILE A 1 218 ? 13.117 6.677 -2.679 1.00 87.19 218 ILE A N 1
ATOM 1588 C CA . ILE A 1 218 ? 13.150 5.252 -3.051 1.00 87.19 218 ILE A CA 1
ATOM 1589 C C . ILE A 1 218 ? 12.695 5.012 -4.502 1.00 87.19 218 ILE A C 1
ATOM 1591 O O . ILE A 1 218 ? 12.996 3.965 -5.074 1.00 87.19 218 ILE A O 1
ATOM 1595 N N . MET A 1 219 ? 11.989 5.969 -5.118 1.00 90.69 219 MET A N 1
ATOM 1596 C CA . MET A 1 219 ? 11.347 5.771 -6.423 1.00 90.69 219 MET A CA 1
ATOM 1597 C C . MET A 1 219 ? 12.361 5.551 -7.540 1.00 90.69 219 MET A C 1
ATOM 1599 O O . MET A 1 219 ? 12.231 4.602 -8.309 1.00 90.69 219 MET A O 1
ATOM 1603 N N . GLU A 1 220 ? 13.381 6.406 -7.612 1.00 90.56 220 GLU A N 1
ATOM 1604 C CA . GLU A 1 220 ? 14.404 6.327 -8.655 1.00 90.56 220 GLU A CA 1
ATOM 1605 C C . GLU A 1 220 ? 15.257 5.044 -8.534 1.00 90.56 220 GLU A C 1
ATOM 1607 O O . GLU A 1 220 ? 15.379 4.328 -9.530 1.00 90.56 220 GLU A O 1
ATOM 1612 N N . PRO A 1 221 ? 15.766 4.655 -7.342 1.00 91.50 221 PRO A N 1
ATOM 1613 C CA . PRO A 1 221 ? 16.441 3.368 -7.161 1.00 91.50 221 PRO A CA 1
ATOM 1614 C C . PRO A 1 221 ? 15.598 2.157 -7.577 1.00 91.50 221 PRO A C 1
ATOM 1616 O O . PRO A 1 221 ? 16.110 1.239 -8.219 1.00 91.50 221 PRO A O 1
ATOM 1619 N N . VAL A 1 222 ? 14.304 2.145 -7.239 1.00 93.06 222 VAL A N 1
ATOM 1620 C CA . VAL A 1 222 ? 13.395 1.047 -7.602 1.00 93.06 222 VAL A CA 1
ATOM 1621 C C . VAL A 1 222 ? 13.141 1.019 -9.106 1.00 93.06 222 VAL A C 1
ATOM 1623 O O . VAL A 1 222 ? 13.209 -0.049 -9.711 1.00 93.06 222 VAL A O 1
ATOM 1626 N N . ALA A 1 223 ? 12.915 2.170 -9.740 1.00 93.38 223 ALA A N 1
ATOM 1627 C CA . ALA A 1 223 ? 12.756 2.248 -11.189 1.00 93.38 223 ALA A CA 1
ATOM 1628 C C . ALA A 1 223 ? 14.026 1.777 -11.920 1.00 93.38 223 ALA A C 1
ATOM 1630 O O . ALA A 1 223 ? 13.950 0.950 -12.829 1.00 93.38 223 ALA A O 1
ATOM 1631 N N . ALA A 1 224 ? 15.209 2.214 -11.478 1.00 93.25 224 ALA A N 1
ATOM 1632 C CA . ALA A 1 224 ? 16.492 1.757 -12.011 1.00 93.25 224 ALA A CA 1
ATOM 1633 C C . ALA A 1 224 ? 16.696 0.242 -11.824 1.00 93.25 224 ALA A C 1
ATOM 1635 O O . ALA A 1 224 ? 17.162 -0.451 -12.734 1.00 93.25 224 ALA A O 1
ATOM 1636 N N . TRP A 1 225 ? 16.282 -0.302 -10.677 1.00 95.19 225 TRP A N 1
ATOM 1637 C CA . TRP A 1 225 ? 16.276 -1.742 -10.449 1.00 95.19 225 TRP A CA 1
ATOM 1638 C C . TRP A 1 225 ? 15.339 -2.475 -11.420 1.00 95.19 225 TRP A C 1
ATOM 1640 O O . TRP A 1 225 ? 15.730 -3.472 -12.027 1.00 95.19 225 TRP A O 1
ATOM 1650 N N . MET A 1 226 ? 14.139 -1.955 -11.657 1.00 94.94 226 MET A N 1
ATOM 1651 C CA . MET A 1 226 ? 13.201 -2.519 -12.630 1.00 94.94 226 MET A CA 1
ATOM 1652 C C . MET A 1 226 ? 13.715 -2.428 -14.078 1.00 94.94 226 MET A C 1
ATOM 1654 O O . MET A 1 226 ? 13.365 -3.264 -14.909 1.00 94.94 226 MET A O 1
ATOM 1658 N N . ARG A 1 227 ? 14.598 -1.474 -14.395 1.00 94.00 227 ARG A N 1
ATOM 1659 C CA . ARG A 1 227 ? 15.278 -1.356 -15.703 1.00 94.00 227 ARG A CA 1
ATOM 1660 C C . ARG A 1 227 ? 16.421 -2.352 -15.914 1.00 94.00 227 ARG A C 1
ATOM 1662 O O . ARG A 1 227 ? 16.978 -2.403 -17.004 1.00 94.00 227 ARG A O 1
ATOM 1669 N N . GLY A 1 228 ? 16.780 -3.143 -14.901 1.00 93.50 228 GLY A N 1
ATOM 1670 C CA . GLY A 1 228 ? 17.873 -4.117 -14.999 1.00 93.50 228 GLY A CA 1
ATOM 1671 C C . GLY A 1 228 ? 19.252 -3.571 -14.608 1.00 93.50 228 GLY A C 1
ATOM 1672 O O . GLY A 1 228 ? 20.260 -4.234 -14.838 1.00 93.50 228 GLY A O 1
ATOM 1673 N N . MET A 1 229 ? 19.327 -2.385 -13.995 1.00 94.44 229 MET A N 1
ATOM 1674 C CA . MET A 1 229 ? 20.596 -1.790 -13.563 1.00 94.44 229 MET A CA 1
ATOM 1675 C C . MET A 1 229 ? 21.303 -2.645 -12.494 1.00 94.44 229 MET A C 1
ATOM 1677 O O . MET A 1 229 ? 20.661 -3.268 -11.644 1.00 94.44 229 MET A O 1
ATOM 1681 N N . LYS A 1 230 ? 22.638 -2.688 -12.483 1.00 94.56 230 LYS A N 1
ATOM 1682 C CA . LYS A 1 230 ? 23.377 -3.464 -11.470 1.00 94.56 230 LYS A CA 1
ATOM 1683 C C . LYS A 1 230 ? 23.152 -2.884 -10.071 1.00 94.56 230 LYS A C 1
ATOM 1685 O O . LYS A 1 230 ? 23.121 -1.668 -9.904 1.00 94.56 230 LYS A O 1
ATOM 1690 N N . PHE A 1 231 ? 23.091 -3.738 -9.046 1.00 93.38 231 PHE A N 1
ATOM 1691 C CA . PHE A 1 231 ? 22.866 -3.296 -7.659 1.00 93.38 231 PHE A CA 1
ATOM 1692 C C . PHE A 1 231 ? 23.868 -2.218 -7.206 1.00 93.38 231 PHE A C 1
ATOM 1694 O O . PHE A 1 231 ? 23.486 -1.222 -6.603 1.00 93.38 231 PHE A O 1
ATOM 1701 N N . ALA A 1 232 ? 25.143 -2.367 -7.579 1.00 92.31 232 ALA A N 1
ATOM 1702 C CA . ALA A 1 232 ? 26.193 -1.399 -7.260 1.00 92.31 232 ALA A CA 1
ATOM 1703 C C . ALA A 1 232 ? 25.986 -0.009 -7.896 1.00 92.31 232 ALA A C 1
ATOM 1705 O O . ALA A 1 232 ? 26.500 0.979 -7.380 1.00 92.31 232 ALA A O 1
ATOM 1706 N N . GLU A 1 233 ? 25.271 0.081 -9.018 1.00 92.00 233 GLU A N 1
ATOM 1707 C CA . GLU A 1 233 ? 24.928 1.351 -9.667 1.00 92.00 233 GLU A CA 1
ATOM 1708 C C . GLU A 1 233 ? 23.685 1.968 -9.022 1.00 92.00 233 GLU A C 1
ATOM 1710 O O . GLU A 1 233 ? 23.709 3.149 -8.687 1.00 92.00 233 GLU A O 1
ATOM 1715 N N . VAL A 1 234 ? 22.665 1.153 -8.726 1.00 91.56 234 VAL A N 1
ATOM 1716 C CA . VAL A 1 234 ? 21.466 1.581 -7.983 1.00 91.56 234 VAL A CA 1
ATOM 1717 C C . VAL A 1 234 ? 21.842 2.177 -6.620 1.00 91.56 234 VAL A C 1
ATOM 1719 O O . VAL A 1 234 ? 21.329 3.226 -6.234 1.00 91.56 234 VAL A O 1
ATOM 1722 N N . MET A 1 235 ? 22.808 1.575 -5.920 1.00 90.12 235 MET A N 1
ATOM 1723 C CA . MET A 1 235 ? 23.310 2.075 -4.633 1.00 90.12 235 MET A CA 1
ATOM 1724 C C . MET A 1 235 ? 23.968 3.460 -4.707 1.00 90.12 235 MET A C 1
ATOM 1726 O O . MET A 1 235 ? 24.075 4.128 -3.685 1.00 90.12 235 MET A O 1
ATOM 1730 N N . LYS A 1 236 ? 24.395 3.929 -5.887 1.00 89.19 236 LYS A N 1
ATOM 1731 C CA . LYS A 1 236 ? 24.935 5.291 -6.053 1.00 89.19 236 LYS A CA 1
ATOM 1732 C C . LYS A 1 236 ? 23.835 6.352 -6.137 1.00 89.19 236 LYS A C 1
ATOM 1734 O O . LYS A 1 236 ? 24.129 7.535 -5.993 1.00 89.19 236 LYS A O 1
ATOM 1739 N N . MET A 1 237 ? 22.592 5.939 -6.385 1.00 85.62 237 MET A N 1
ATOM 1740 C CA . MET A 1 237 ? 21.432 6.820 -6.556 1.00 85.62 237 MET A CA 1
ATOM 1741 C C . MET A 1 237 ? 20.707 7.100 -5.235 1.00 85.62 237 MET A C 1
ATOM 1743 O O . MET A 1 237 ? 19.819 7.945 -5.185 1.00 85.62 237 MET A O 1
ATOM 1747 N N . THR A 1 238 ? 21.061 6.388 -4.162 1.00 83.94 238 THR A N 1
ATOM 1748 C CA . THR A 1 238 ? 20.402 6.492 -2.861 1.00 83.94 238 THR A CA 1
ATOM 1749 C C . THR A 1 238 ? 21.407 6.594 -1.721 1.00 83.94 238 THR A C 1
ATOM 1751 O O . THR A 1 238 ? 22.513 6.068 -1.793 1.00 83.94 238 THR A O 1
ATOM 1754 N N . SER A 1 239 ? 21.004 7.270 -0.647 1.00 82.88 239 SER A N 1
ATOM 1755 C CA . SER A 1 239 ? 21.765 7.358 0.604 1.00 82.88 239 SER A CA 1
ATOM 1756 C C . SER A 1 239 ? 21.462 6.205 1.568 1.00 82.88 239 SER A C 1
ATOM 1758 O O . SER A 1 239 ? 22.054 6.140 2.651 1.00 82.88 239 SER A O 1
ATOM 1760 N N . LEU A 1 240 ? 20.519 5.327 1.205 1.00 83.81 240 LEU A N 1
ATOM 1761 C CA . LEU A 1 240 ? 20.105 4.189 2.014 1.00 83.81 240 LEU A CA 1
ATOM 1762 C C . LEU A 1 240 ? 21.242 3.182 2.178 1.00 83.81 240 LEU A C 1
ATOM 1764 O O . LEU A 1 240 ? 22.063 2.981 1.286 1.00 83.81 240 LEU A O 1
ATOM 1768 N N . PHE A 1 241 ? 21.261 2.503 3.322 1.00 87.50 241 PHE A N 1
ATOM 1769 C CA . PHE A 1 241 ? 22.094 1.316 3.485 1.00 87.50 241 PHE A CA 1
ATOM 1770 C C . PHE A 1 241 ? 21.626 0.183 2.566 1.00 87.50 241 PHE A C 1
ATOM 1772 O O . PHE A 1 241 ? 20.430 -0.008 2.342 1.00 87.50 241 PHE A O 1
ATOM 1779 N N . GLU A 1 242 ? 22.580 -0.620 2.107 1.00 89.25 242 GLU A N 1
ATOM 1780 C CA . GLU A 1 242 ? 22.390 -1.745 1.192 1.00 89.25 242 GLU A CA 1
ATOM 1781 C C . GLU A 1 242 ? 21.325 -2.710 1.725 1.00 89.25 242 GLU A C 1
ATOM 1783 O O . GLU A 1 242 ? 20.390 -3.076 1.017 1.00 89.25 242 GLU A O 1
ATOM 1788 N N . GLY A 1 243 ? 21.426 -3.073 3.009 1.00 88.12 243 GLY A N 1
ATOM 1789 C CA . GLY A 1 243 ? 20.478 -3.975 3.660 1.00 88.12 243 GLY A CA 1
ATOM 1790 C C . GLY A 1 243 ? 19.067 -3.399 3.791 1.00 88.12 243 GLY A C 1
ATOM 1791 O O . GLY A 1 243 ? 18.104 -4.162 3.779 1.00 88.12 243 GLY A O 1
ATOM 1792 N N . SER A 1 244 ? 18.929 -2.073 3.885 1.00 87.31 244 SER A N 1
ATOM 1793 C CA . SER A 1 244 ? 17.618 -1.418 3.852 1.00 87.31 244 SER A CA 1
ATOM 1794 C C . SER A 1 244 ? 17.017 -1.535 2.454 1.00 87.31 244 SER A C 1
ATOM 1796 O O . SER A 1 244 ? 15.967 -2.138 2.291 1.00 87.31 244 SER A O 1
ATOM 1798 N N . LEU A 1 245 ? 17.749 -1.133 1.410 1.00 88.88 245 LEU A N 1
ATOM 1799 C CA . LEU A 1 245 ? 17.252 -1.253 0.036 1.00 88.88 245 LEU A CA 1
ATOM 1800 C C . LEU A 1 245 ? 16.864 -2.700 -0.336 1.00 88.88 245 LEU A C 1
ATOM 1802 O O . LEU A 1 245 ? 15.829 -2.920 -0.963 1.00 88.88 245 LEU A O 1
ATOM 1806 N N . VAL A 1 246 ? 17.648 -3.697 0.092 1.00 90.88 246 VAL A N 1
ATOM 1807 C CA . VAL A 1 246 ? 17.325 -5.123 -0.105 1.00 90.88 246 VAL A CA 1
ATOM 1808 C C . VAL A 1 246 ? 16.003 -5.498 0.570 1.00 90.88 246 VAL A C 1
ATOM 1810 O O . VAL A 1 246 ? 15.157 -6.144 -0.049 1.00 90.88 246 VAL A O 1
ATOM 1813 N N . ARG A 1 247 ? 15.792 -5.095 1.828 1.00 89.06 247 ARG A N 1
ATOM 1814 C CA . ARG A 1 247 ? 14.541 -5.363 2.555 1.00 89.06 247 ARG A CA 1
ATOM 1815 C C . ARG A 1 247 ? 13.355 -4.622 1.943 1.00 89.06 247 ARG A C 1
ATOM 1817 O O . ARG A 1 247 ? 12.298 -5.232 1.794 1.00 89.06 247 ARG A O 1
ATOM 1824 N N . ALA A 1 248 ? 13.534 -3.364 1.545 1.00 89.56 248 ALA A N 1
ATOM 1825 C CA . ALA A 1 248 ? 12.530 -2.581 0.836 1.00 89.56 248 ALA A CA 1
ATOM 1826 C C . ALA A 1 248 ? 12.064 -3.275 -0.446 1.00 89.56 248 ALA A C 1
ATOM 1828 O O . ALA A 1 248 ? 10.864 -3.457 -0.630 1.00 89.56 248 ALA A O 1
ATOM 1829 N N . ILE A 1 249 ? 12.997 -3.708 -1.301 1.00 92.62 249 ILE A N 1
ATOM 1830 C CA . ILE A 1 249 ? 12.674 -4.363 -2.576 1.00 92.62 249 ILE A CA 1
ATOM 1831 C C . ILE A 1 249 ? 11.991 -5.717 -2.346 1.00 92.62 249 ILE A C 1
ATOM 1833 O O . ILE A 1 249 ? 11.011 -6.019 -3.016 1.00 92.62 249 ILE A O 1
ATOM 1837 N N . ARG A 1 250 ? 12.433 -6.513 -1.363 1.00 92.06 250 ARG A N 1
ATOM 1838 C CA . ARG A 1 250 ? 11.766 -7.787 -1.027 1.00 92.06 250 ARG A CA 1
ATOM 1839 C C . ARG A 1 250 ? 10.352 -7.581 -0.486 1.00 92.06 250 ARG A C 1
ATOM 1841 O O . ARG A 1 250 ? 9.443 -8.313 -0.854 1.00 92.06 250 ARG A O 1
ATOM 1848 N N . ARG A 1 251 ? 10.151 -6.575 0.369 1.00 91.12 251 ARG A N 1
ATOM 1849 C CA . ARG A 1 251 ? 8.817 -6.215 0.871 1.00 91.12 251 ARG A CA 1
ATOM 1850 C C . ARG A 1 251 ? 7.918 -5.701 -0.251 1.00 91.12 251 ARG A C 1
ATOM 1852 O O . ARG A 1 251 ? 6.724 -5.976 -0.243 1.00 91.12 251 ARG A O 1
ATOM 1859 N N . LEU A 1 252 ? 8.485 -4.942 -1.184 1.00 93.19 252 LEU A N 1
ATOM 1860 C CA . LEU A 1 252 ? 7.771 -4.418 -2.337 1.00 93.19 252 LEU A CA 1
ATOM 1861 C C . LEU A 1 252 ? 7.346 -5.533 -3.295 1.00 93.19 252 LEU A C 1
ATOM 1863 O O . LEU A 1 252 ? 6.214 -5.510 -3.754 1.00 93.19 252 LEU A O 1
ATOM 1867 N N . GLU A 1 253 ? 8.208 -6.511 -3.567 1.00 94.81 253 GLU A N 1
ATOM 1868 C CA . GLU A 1 253 ? 7.861 -7.662 -4.408 1.00 94.81 253 GLU A CA 1
ATOM 1869 C C . GLU A 1 253 ? 6.694 -8.465 -3.819 1.00 94.81 253 GLU A C 1
ATOM 1871 O O . GLU A 1 253 ? 5.712 -8.705 -4.521 1.00 94.81 253 GLU A O 1
ATOM 1876 N N . GLU A 1 254 ? 6.729 -8.763 -2.518 1.00 92.81 254 GLU A N 1
ATOM 1877 C CA . GLU A 1 254 ? 5.611 -9.436 -1.846 1.00 92.81 254 GLU A CA 1
ATOM 1878 C C . GLU A 1 254 ? 4.328 -8.590 -1.871 1.00 92.81 254 GLU A C 1
ATOM 1880 O O . GLU A 1 254 ? 3.243 -9.117 -2.114 1.00 92.81 254 GLU A O 1
ATOM 1885 N N . LEU A 1 255 ? 4.434 -7.269 -1.687 1.00 93.25 255 LEU A N 1
ATOM 1886 C CA . LEU A 1 255 ? 3.287 -6.370 -1.816 1.00 93.25 255 LEU A CA 1
ATOM 1887 C C . LEU A 1 255 ? 2.695 -6.412 -3.232 1.00 93.25 255 LEU A C 1
ATOM 1889 O O . LEU A 1 255 ? 1.479 -6.496 -3.369 1.00 93.25 255 LEU A O 1
ATOM 1893 N N . LEU A 1 256 ? 3.521 -6.351 -4.281 1.00 95.19 256 LEU A N 1
ATOM 1894 C CA . LEU A 1 256 ? 3.048 -6.408 -5.668 1.00 95.19 256 LEU A CA 1
ATOM 1895 C C . LEU A 1 256 ? 2.292 -7.716 -5.937 1.00 95.19 256 LEU A C 1
ATOM 1897 O O . LEU A 1 256 ? 1.222 -7.682 -6.544 1.00 95.19 256 LEU A O 1
ATOM 1901 N N . ARG A 1 257 ? 2.796 -8.842 -5.418 1.00 95.19 257 ARG A N 1
ATOM 1902 C CA . ARG A 1 257 ? 2.137 -10.152 -5.508 1.00 95.19 257 ARG A CA 1
ATOM 1903 C C . ARG A 1 257 ? 0.781 -10.168 -4.795 1.00 95.19 257 ARG A C 1
ATOM 1905 O O . ARG A 1 257 ? -0.204 -10.641 -5.353 1.00 95.19 257 ARG A O 1
ATOM 1912 N N . GLN A 1 258 ? 0.708 -9.616 -3.585 1.00 94.56 258 GLN A N 1
ATOM 1913 C CA . GLN A 1 258 ? -0.541 -9.528 -2.818 1.00 94.56 258 GLN A CA 1
ATOM 1914 C C . GLN A 1 258 ? -1.567 -8.605 -3.481 1.00 94.56 258 GLN A C 1
ATOM 1916 O O . GLN A 1 258 ? -2.761 -8.900 -3.472 1.00 94.56 258 GLN A O 1
ATOM 1921 N N . VAL A 1 259 ? -1.115 -7.508 -4.095 1.00 94.75 259 VAL A N 1
ATOM 1922 C CA . VAL A 1 259 ? -1.987 -6.630 -4.883 1.00 94.75 259 VAL A CA 1
ATOM 1923 C C . VAL A 1 259 ? -2.523 -7.370 -6.104 1.00 94.75 259 VAL A C 1
ATOM 1925 O O . VAL A 1 259 ? -3.722 -7.299 -6.352 1.00 94.75 259 VAL A O 1
ATOM 1928 N N . ALA A 1 260 ? -1.682 -8.109 -6.834 1.00 96.12 260 ALA A N 1
ATOM 1929 C CA . ALA A 1 260 ? -2.123 -8.912 -7.975 1.00 96.12 260 ALA A CA 1
ATOM 1930 C C . ALA A 1 260 ? -3.192 -9.942 -7.569 1.00 96.12 260 ALA A C 1
ATOM 1932 O O . ALA A 1 260 ? -4.244 -10.026 -8.201 1.00 96.12 260 ALA A O 1
ATOM 1933 N N . GLU A 1 261 ? -2.968 -10.665 -6.469 1.00 95.56 261 GLU A N 1
ATOM 1934 C CA . GLU A 1 261 ? -3.921 -11.637 -5.923 1.00 95.56 261 GLU A CA 1
ATOM 1935 C C . GLU A 1 261 ? -5.255 -10.973 -5.540 1.00 95.56 261 GLU A C 1
ATOM 1937 O O . GLU A 1 261 ? -6.332 -11.446 -5.914 1.00 95.56 261 GLU A O 1
ATOM 1942 N N . ALA A 1 262 ? -5.196 -9.826 -4.859 1.00 95.00 262 ALA A N 1
ATOM 1943 C CA . ALA A 1 262 ? -6.381 -9.086 -4.445 1.00 95.00 262 ALA A CA 1
ATOM 1944 C C . ALA A 1 262 ? -7.159 -8.486 -5.633 1.00 95.00 262 ALA A C 1
ATOM 1946 O O . ALA A 1 262 ? -8.391 -8.487 -5.622 1.00 95.00 262 ALA A O 1
ATOM 1947 N N . LEU A 1 263 ? -6.461 -8.013 -6.672 1.00 95.50 263 LEU A N 1
ATOM 1948 C CA . LEU A 1 263 ? -7.058 -7.540 -7.925 1.00 95.50 263 LEU A CA 1
ATOM 1949 C C . LEU A 1 263 ? -7.753 -8.678 -8.683 1.00 95.50 263 LEU A C 1
ATOM 1951 O O . LEU A 1 263 ? -8.896 -8.523 -9.118 1.00 95.50 263 LEU A O 1
ATOM 1955 N N . GLY A 1 264 ? -7.113 -9.846 -8.763 1.00 95.00 264 GLY A N 1
ATOM 1956 C CA . GLY A 1 264 ? -7.716 -11.045 -9.343 1.00 95.00 264 GLY A CA 1
ATOM 1957 C C . GLY A 1 264 ? -8.998 -11.454 -8.612 1.00 95.00 264 GLY A C 1
ATOM 1958 O O . GLY A 1 264 ? -10.009 -11.746 -9.249 1.00 95.00 264 GLY A O 1
ATOM 1959 N N . ALA A 1 265 ? -9.004 -11.382 -7.278 1.00 93.50 265 ALA A N 1
ATOM 1960 C CA . ALA A 1 265 ? -10.170 -11.715 -6.459 1.00 93.50 265 ALA A CA 1
ATOM 1961 C C . ALA A 1 265 ? -11.371 -10.766 -6.657 1.00 93.50 265 ALA A C 1
ATOM 1963 O O . ALA A 1 265 ? -12.516 -11.177 -6.448 1.00 93.50 265 ALA A O 1
ATOM 1964 N N . ILE A 1 266 ? -11.143 -9.506 -7.050 1.00 93.56 266 ILE A N 1
ATOM 1965 C CA . ILE A 1 266 ? -12.224 -8.553 -7.361 1.00 93.56 266 ILE A CA 1
ATOM 1966 C C . ILE A 1 266 ? -12.641 -8.556 -8.841 1.00 93.56 266 ILE A C 1
ATOM 1968 O O . ILE A 1 266 ? -13.653 -7.935 -9.161 1.00 93.56 266 ILE A O 1
ATOM 1972 N N . GLY A 1 267 ? -11.915 -9.268 -9.711 1.00 92.62 267 GLY A N 1
ATOM 1973 C CA . GLY A 1 267 ? -12.200 -9.381 -11.146 1.00 92.62 267 GLY A CA 1
ATOM 1974 C C . GLY A 1 267 ? -11.414 -8.425 -12.054 1.00 92.62 267 GLY A C 1
ATOM 1975 O O . GLY A 1 267 ? -11.694 -8.374 -13.247 1.00 92.62 267 GLY A O 1
ATOM 1976 N N . GLU A 1 268 ? -10.423 -7.700 -11.529 1.00 93.94 268 GLU A N 1
ATOM 1977 C CA . GLU A 1 268 ? -9.559 -6.785 -12.295 1.00 93.94 268 GLU A CA 1
ATOM 1978 C C . GLU A 1 268 ? -8.335 -7.526 -12.860 1.00 93.94 268 GLU A C 1
ATOM 1980 O O . GLU A 1 268 ? -7.203 -7.350 -12.403 1.00 93.94 268 GLU A O 1
ATOM 1985 N N . VAL A 1 269 ? -8.574 -8.402 -13.843 1.00 95.25 269 VAL A N 1
ATOM 1986 C CA . VAL A 1 269 ? -7.572 -9.353 -14.364 1.00 95.25 269 VAL A CA 1
ATOM 1987 C C . VAL A 1 269 ? -6.404 -8.651 -15.065 1.00 95.25 269 VAL A C 1
ATOM 1989 O O . VAL A 1 269 ? -5.252 -8.917 -14.730 1.00 95.25 269 VAL A O 1
ATOM 1992 N N . ASP A 1 270 ? -6.673 -7.699 -15.961 1.00 95.31 270 ASP A N 1
ATOM 1993 C CA . ASP A 1 270 ? -5.623 -7.005 -16.726 1.00 95.31 270 ASP A CA 1
ATOM 1994 C C . ASP A 1 270 ? -4.639 -6.258 -15.814 1.00 95.31 270 ASP A C 1
ATOM 1996 O O . ASP A 1 270 ? -3.430 -6.200 -16.058 1.00 95.31 270 ASP A O 1
ATOM 2000 N N . LEU A 1 271 ? -5.156 -5.654 -14.739 1.00 95.50 271 LEU A N 1
ATOM 2001 C CA . LEU A 1 271 ? -4.316 -4.962 -13.774 1.00 95.50 271 LEU A CA 1
ATOM 2002 C C . LEU A 1 271 ? -3.561 -5.964 -12.896 1.00 95.50 271 LEU A C 1
ATOM 2004 O O . LEU A 1 271 ? -2.375 -5.754 -12.644 1.00 95.50 271 LEU A O 1
ATOM 2008 N N . ALA A 1 272 ? -4.204 -7.062 -12.487 1.00 96.94 272 ALA A N 1
ATOM 2009 C CA . ALA A 1 272 ? -3.553 -8.136 -11.740 1.00 96.94 272 ALA A CA 1
ATOM 2010 C C . ALA A 1 272 ? -2.329 -8.689 -12.488 1.00 96.94 272 ALA A C 1
ATOM 2012 O O . ALA A 1 272 ? -1.247 -8.765 -11.908 1.00 96.94 272 ALA A O 1
ATOM 2013 N N . GLU A 1 273 ? -2.458 -8.970 -13.788 1.00 97.38 273 GLU A N 1
ATOM 2014 C CA . GLU A 1 273 ? -1.353 -9.452 -14.628 1.00 97.38 273 GLU A CA 1
ATOM 2015 C C . GLU A 1 273 ? -0.185 -8.460 -14.691 1.00 97.38 273 GLU A C 1
ATOM 2017 O O . GLU A 1 273 ? 0.982 -8.850 -14.660 1.00 97.38 273 GLU A O 1
ATOM 2022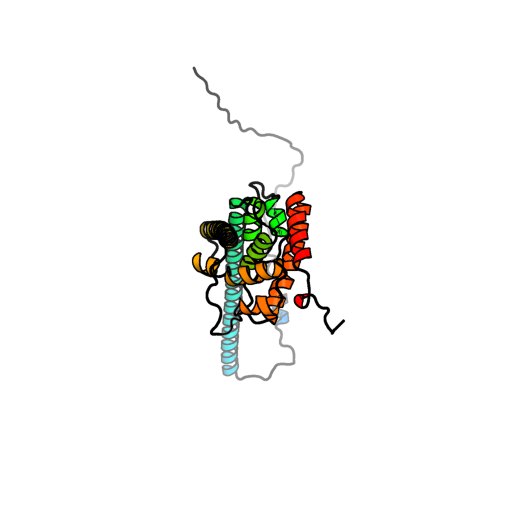 N N . ARG A 1 274 ? -0.469 -7.154 -14.730 1.00 97.50 274 ARG A N 1
ATOM 2023 C CA . ARG A 1 274 ? 0.579 -6.119 -14.727 1.00 97.50 274 ARG A CA 1
ATOM 2024 C C . ARG A 1 274 ? 1.312 -6.040 -13.394 1.00 97.50 274 ARG A C 1
ATOM 2026 O O . ARG A 1 274 ? 2.525 -5.826 -13.389 1.00 97.50 274 ARG A O 1
ATOM 2033 N N . PHE A 1 275 ? 0.602 -6.195 -12.278 1.00 96.81 275 PHE A N 1
ATOM 2034 C CA . PHE A 1 275 ? 1.222 -6.249 -10.953 1.00 96.81 275 PHE A CA 1
ATOM 2035 C C . PHE A 1 275 ? 2.075 -7.512 -10.784 1.00 96.81 275 PHE A C 1
ATOM 2037 O O . PHE A 1 275 ? 3.199 -7.415 -10.289 1.00 96.81 275 PHE A O 1
ATOM 2044 N N . ASP A 1 276 ? 1.605 -8.658 -11.278 1.00 97.50 276 ASP A N 1
ATOM 2045 C CA . ASP A 1 276 ? 2.373 -9.906 -11.276 1.00 97.50 276 ASP A CA 1
ATOM 2046 C C . ASP A 1 276 ? 3.628 -9.800 -12.160 1.00 97.50 276 ASP A C 1
ATOM 2048 O O . ASP A 1 276 ? 4.744 -10.079 -11.720 1.00 97.50 276 ASP A O 1
ATOM 2052 N N . ALA A 1 277 ? 3.494 -9.245 -13.369 1.00 97.50 277 ALA A N 1
ATOM 2053 C CA . ALA A 1 277 ? 4.628 -8.971 -14.250 1.00 97.50 277 ALA A CA 1
ATOM 2054 C C . ALA A 1 277 ? 5.656 -8.021 -13.608 1.00 97.50 277 ALA A C 1
ATOM 2056 O O . ALA A 1 277 ? 6.866 -8.192 -13.792 1.00 97.50 277 ALA A O 1
ATOM 2057 N N . ALA A 1 278 ? 5.201 -7.023 -12.841 1.00 97.06 278 ALA A N 1
ATOM 2058 C CA . ALA A 1 278 ? 6.089 -6.147 -12.085 1.00 97.06 278 ALA A CA 1
ATOM 2059 C C . ALA A 1 278 ? 6.820 -6.905 -10.959 1.00 97.06 278 ALA A C 1
ATOM 2061 O O . ALA A 1 278 ? 8.030 -6.730 -10.809 1.00 97.06 278 ALA A O 1
ATOM 2062 N N . ALA A 1 279 ? 6.128 -7.776 -10.218 1.00 96.38 279 ALA A N 1
ATOM 2063 C CA . ALA A 1 279 ? 6.731 -8.610 -9.175 1.00 96.38 279 ALA A CA 1
ATOM 2064 C C . ALA A 1 279 ? 7.806 -9.550 -9.752 1.00 96.38 279 ALA A C 1
ATOM 2066 O O . ALA A 1 279 ? 8.947 -9.564 -9.282 1.00 96.38 279 ALA A O 1
ATOM 2067 N N . VAL A 1 280 ? 7.491 -10.252 -10.846 1.00 96.12 280 VAL A N 1
ATOM 2068 C CA . VAL A 1 280 ? 8.429 -1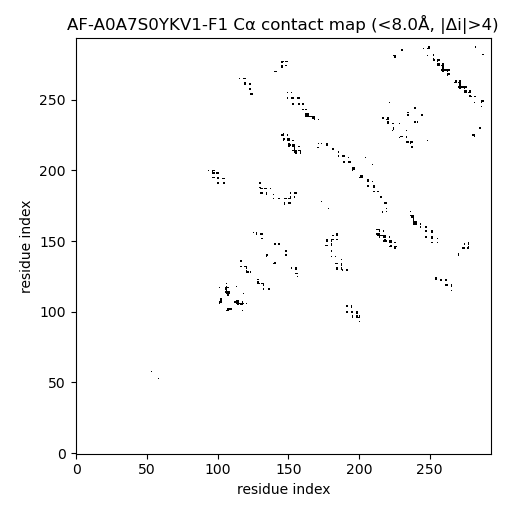1.146 -11.546 1.00 96.12 280 VAL A CA 1
ATOM 2069 C C . VAL A 1 280 ? 9.660 -10.385 -12.034 1.00 96.12 280 VAL A C 1
ATOM 2071 O O . VAL A 1 280 ? 10.789 -10.824 -11.820 1.00 96.12 280 VAL A O 1
ATOM 2074 N N . ARG A 1 281 ? 9.471 -9.211 -12.646 1.00 95.69 281 ARG A N 1
ATOM 2075 C CA . ARG A 1 281 ? 10.576 -8.384 -13.154 1.00 95.69 281 ARG A CA 1
ATOM 2076 C C . ARG A 1 281 ? 11.483 -7.847 -12.044 1.00 95.69 281 ARG A C 1
ATOM 2078 O O . ARG A 1 281 ? 12.674 -7.634 -12.273 1.00 95.69 281 ARG A O 1
ATOM 2085 N N . MET A 1 282 ? 10.939 -7.636 -10.848 1.00 94.44 282 MET A N 1
ATOM 2086 C CA . MET A 1 282 ? 11.694 -7.182 -9.681 1.00 94.44 282 MET A CA 1
ATOM 2087 C C . MET A 1 282 ? 12.624 -8.264 -9.122 1.00 94.44 282 MET A C 1
ATOM 2089 O O . MET A 1 282 ? 13.677 -7.945 -8.558 1.00 94.44 282 MET A O 1
ATOM 2093 N N . LYS A 1 283 ? 12.249 -9.535 -9.282 1.00 93.62 283 LYS A N 1
ATOM 2094 C CA . LYS A 1 283 ? 12.914 -10.693 -8.688 1.00 93.62 283 LYS A CA 1
ATOM 2095 C C . LYS A 1 283 ? 14.162 -11.113 -9.468 1.00 93.62 283 LYS A C 1
ATOM 2097 O O . LYS A 1 283 ? 14.112 -11.991 -10.326 1.00 93.62 283 LYS A O 1
ATOM 2102 N N . ARG A 1 284 ? 15.312 -10.512 -9.146 1.00 92.81 284 ARG A N 1
ATOM 2103 C CA . ARG A 1 284 ? 16.602 -10.850 -9.777 1.00 92.81 284 ARG A CA 1
ATOM 2104 C C . ARG A 1 284 ? 17.819 -10.694 -8.862 1.00 92.81 284 ARG A C 1
ATOM 2106 O O . ARG A 1 284 ? 17.774 -9.999 -7.849 1.00 92.81 284 ARG A O 1
ATOM 2113 N N . ASP A 1 285 ? 18.923 -11.305 -9.285 1.00 90.00 285 ASP A N 1
ATOM 2114 C CA . ASP A 1 285 ? 20.282 -11.121 -8.760 1.00 90.00 285 ASP A CA 1
ATOM 2115 C C . ASP A 1 285 ? 20.409 -11.202 -7.219 1.00 90.00 285 ASP A C 1
ATOM 2117 O O . ASP A 1 285 ? 19.708 -11.949 -6.537 1.00 90.00 285 ASP A O 1
ATOM 2121 N N . VAL A 1 286 ? 21.356 -10.435 -6.668 1.00 87.38 286 VAL A N 1
ATOM 2122 C CA . VAL A 1 286 ? 21.817 -10.469 -5.274 1.00 87.38 286 VAL A CA 1
ATOM 2123 C C . VAL A 1 286 ? 20.714 -10.229 -4.239 1.00 87.38 286 VAL A C 1
ATOM 2125 O O . VAL A 1 286 ? 20.812 -10.729 -3.123 1.00 87.38 286 VAL A O 1
ATOM 2128 N N . ILE A 1 287 ? 19.653 -9.496 -4.592 1.00 89.56 287 ILE A N 1
ATOM 2129 C CA . ILE A 1 287 ? 18.565 -9.153 -3.661 1.00 89.56 287 ILE A CA 1
ATOM 2130 C C . ILE A 1 287 ? 17.740 -10.394 -3.292 1.00 89.56 287 ILE A C 1
ATOM 2132 O O . ILE A 1 287 ? 17.249 -10.497 -2.166 1.00 89.56 287 ILE A O 1
ATOM 2136 N N . PHE A 1 288 ? 17.626 -11.348 -4.219 1.00 89.50 288 PHE A N 1
ATOM 2137 C CA . PHE A 1 288 ? 16.820 -12.562 -4.071 1.00 89.50 288 PHE A CA 1
ATOM 2138 C C . PHE A 1 288 ? 17.670 -13.835 -3.969 1.00 89.50 288 PHE A C 1
ATOM 2140 O O . PHE A 1 288 ? 17.153 -14.940 -4.134 1.00 89.50 288 PHE A O 1
ATOM 2147 N N . ALA A 1 289 ? 18.964 -13.699 -3.668 1.00 87.69 289 ALA A N 1
ATOM 2148 C CA . ALA A 1 289 ? 19.816 -14.837 -3.355 1.00 87.69 289 ALA A CA 1
ATOM 2149 C C . ALA A 1 289 ? 19.305 -15.581 -2.104 1.00 87.69 289 ALA A C 1
ATOM 2151 O O . ALA A 1 289 ? 18.809 -14.968 -1.152 1.00 87.69 289 ALA A O 1
ATOM 2152 N N . ALA A 1 290 ? 19.425 -16.911 -2.109 1.00 82.69 290 ALA A N 1
ATOM 2153 C CA . ALA A 1 290 ? 19.002 -17.754 -0.994 1.00 82.69 290 ALA A CA 1
ATOM 2154 C C . ALA A 1 290 ? 19.799 -17.439 0.285 1.00 82.69 290 ALA A C 1
ATOM 2156 O O . ALA A 1 290 ? 20.987 -17.109 0.228 1.00 82.69 290 ALA A O 1
ATOM 2157 N N . SER A 1 291 ? 19.148 -17.545 1.448 1.00 81.50 291 SER A N 1
ATOM 2158 C CA . SER A 1 291 ? 19.845 -17.457 2.732 1.00 81.50 291 SER A CA 1
ATOM 2159 C C . SER A 1 291 ? 20.778 -18.652 2.916 1.00 81.50 291 SER A C 1
ATOM 2161 O O . SER A 1 291 ? 20.498 -19.755 2.460 1.00 81.50 291 SER A O 1
ATOM 2163 N N . LEU A 1 292 ? 21.877 -18.435 3.641 1.00 82.50 292 LEU A N 1
ATOM 2164 C CA . LEU A 1 292 ? 22.798 -19.509 4.035 1.00 82.50 292 LEU A CA 1
ATOM 2165 C C . LEU A 1 292 ? 22.234 -20.399 5.156 1.00 82.50 292 LEU A C 1
ATOM 2167 O O . LEU A 1 292 ? 22.739 -21.492 5.381 1.00 82.50 292 LEU A O 1
ATOM 2171 N N . TYR A 1 293 ? 21.200 -19.922 5.852 1.00 77.12 293 TYR A N 1
ATOM 2172 C CA . TYR A 1 293 ? 20.424 -20.681 6.826 1.00 77.12 293 TYR A CA 1
ATOM 2173 C C . TYR A 1 293 ? 19.168 -21.185 6.110 1.00 77.12 293 TYR A C 1
ATOM 2175 O O . TYR A 1 293 ? 18.193 -20.438 5.987 1.00 77.12 293 TYR A O 1
ATOM 2183 N N . ILE A 1 294 ? 19.262 -22.383 5.535 1.00 54.38 294 ILE A N 1
ATOM 2184 C CA . ILE A 1 294 ? 18.109 -23.221 5.178 1.00 54.38 294 ILE A CA 1
ATOM 2185 C C . ILE A 1 294 ? 17.775 -24.075 6.395 1.00 54.38 294 ILE A C 1
ATOM 2187 O O . ILE A 1 294 ? 18.737 -24.584 7.016 1.00 54.38 294 ILE A O 1
#

Nearest PDB structures (foldseek):
  4buj-assembly2_E  TM=9.106E-01  e=2.450E-09  Saccharomyces cerevisiae S288C
  8qca-assembly1_A  TM=8.983E-01  e=1.553E-08  Saccharomyces cerevisiae
  4buj-assembly1_A  TM=9.027E-01  e=2.964E-08  Saccharomyces cerevisiae S288C
  8q9t-assembly1_A  TM=8.960E-01  e=2.702E-08  Saccharomyces cerevisiae
  4a4z-assembly1_A  TM=7.046E-01  e=4.896E-09  Saccharomyces cerevisiae

Organism: NCBI:txid51329

Solvent-accessible surface area (backbone atoms only — not comparable to full-atom values): 17345 Å² total; per-residue (Å²): 131,88,79,90,83,87,80,90,84,89,82,86,88,85,90,86,86,86,80,93,87,85,87,87,79,95,77,86,86,80,87,87,77,70,76,70,65,62,64,62,61,65,72,70,57,84,63,96,77,71,74,85,85,64,54,74,71,57,46,52,53,53,49,52,52,51,51,51,52,51,51,51,50,51,51,50,52,51,50,52,49,52,52,51,54,52,51,54,50,53,54,52,54,51,50,53,19,53,52,46,30,36,40,78,72,50,24,23,50,96,89,67,51,71,32,69,59,25,53,38,30,72,61,41,78,68,94,48,19,60,32,53,43,43,28,56,79,65,50,57,59,78,84,45,53,56,39,42,48,52,16,39,52,39,17,59,72,56,60,83,73,86,47,62,54,91,78,62,61,73,84,70,80,64,54,73,70,49,46,52,37,48,47,49,50,49,54,22,39,49,55,52,51,50,39,34,53,76,37,67,46,85,62,97,60,56,75,64,57,60,56,63,47,42,32,70,69,53,23,62,38,44,28,40,44,52,73,68,51,54,70,79,58,37,56,73,61,35,30,58,44,69,72,49,56,39,51,45,51,54,53,43,34,54,48,30,42,46,49,16,54,34,29,45,75,69,66,43,50,76,60,14,53,46,29,38,52,33,24,58,60,60,67,51,69,82,72,65,54,81,68,95,80,123

Secondary structure (DSSP, 8-state):
--------------------------------SSSSSHHHHHTTSPPS-PPP---HHHHHHHHHHHHHHHHHHHHHHHHHHHHHHHHHHHHHHHHHHHHHHHHHTTSB-TTSPBPHHHHHHHHS-STTHHHHHHHHHTTGGGG--HHHHHHHHHHHH--S---B-SS--------HHHHHHHHHHHHHHHHHHHHHHHTT---SS-HHHHHHTS-GGGHHHHHHHHTT--HHHHTTS--B-HHHHHHHHHHHHHHHHHHHHHHHHHT-HHHHHHHHHHHHHH--GGGGPPPS--

Foldseek 3Di:
DDDDDDDDDDDDDDDDDDDDDDDDDPDDDDDPPPVVVVVVVVVPDDDPPDDPDDDPVVVVVVVVVVVVVVVVVVVVVVVVVVVVVVVVVVVVLLVQLVVQLCDVLVCADPVRDGDLLVLLLVLADDDCSQLVSLCVVVCVCVPAALLLVLLLLLLRPLQPQPAFDPDAAPPPPDDPRNVSSLVSSLVSLLSSVVSSVVSVNPDPDDSVVSNVSRHNQLSVLSSCLLVVHDLVVSCNNGRGDSVSNLVSLVVSLVSLQSSLVSCVVSPNNVVSVSSPVSSVSSDDDPSNDDDPPD

Mean predicted aligned error: 14.84 Å